Protein AF-A0A1X7JTN2-F1 (afdb_monomer)

Nearest PDB structures (foldseek):
  5v93-assembly1_q  TM=4.050E-01  e=1.604E+00  Mycobacterium tuberculosis
  3ub1-assembly1_A  TM=2.252E-01  e=1.135E+00  Clostridium perfringens

Sequence (181 aa):
MSNDEIFVFSEEVSVSCSECGKESTMSPNFAEVAGDLRLNFVKVCSTIPSDDTCPHCGNEMEVDVTYWRREFYCKNKDGKEVCRYFILWLDDNSAGCSVEGLESVYECYALDHSEDLTLDSSSAQELIDLLYKKTRDESLLPIEESLKNGSDVESLIPELKRIIDSHDDVLKDAYLAHFPD

Radius of gyration: 18.05 Å; Cα contacts (8 Å, |Δi|>4): 266; chains: 1; bounding box: 45×32×48 Å

Mean predicted aligned error: 8.63 Å

pLDDT: mean 77.64, std 17.39, range [27.66, 96.31]

Structure (mmCIF, N/CA/C/O backbone):
data_AF-A0A1X7JTN2-F1
#
_entry.id   AF-A0A1X7JTN2-F1
#
loop_
_atom_site.group_PDB
_atom_site.id
_atom_site.type_symbol
_atom_site.label_atom_id
_atom_site.label_alt_id
_atom_site.label_comp_id
_atom_site.label_asym_id
_atom_site.label_entity_id
_atom_site.label_seq_id
_atom_site.pdbx_PDB_ins_code
_atom_site.Cartn_x
_atom_site.Cartn_y
_atom_site.Cartn_z
_atom_site.occupancy
_atom_site.B_iso_or_equiv
_atom_site.auth_seq_id
_atom_site.auth_comp_id
_atom_site.auth_asym_id
_atom_site.auth_atom_id
_atom_site.pdbx_PDB_model_num
ATOM 1 N N . MET A 1 1 ? -21.271 -12.960 -28.075 1.00 29.83 1 MET A N 1
ATOM 2 C CA . MET A 1 1 ? -20.066 -13.287 -27.295 1.00 29.83 1 MET A CA 1
ATOM 3 C C . MET A 1 1 ? -19.372 -11.962 -27.077 1.00 29.83 1 MET A C 1
ATOM 5 O O . MET A 1 1 ? -18.718 -11.487 -27.992 1.00 29.83 1 MET A O 1
ATOM 9 N N . SER A 1 2 ? -19.707 -11.276 -25.983 1.00 30.28 2 SER A N 1
ATOM 10 C CA . SER A 1 2 ? -18.991 -10.068 -25.579 1.00 30.28 2 SER A CA 1
ATOM 11 C C . SER A 1 2 ? -17.592 -10.504 -25.175 1.00 30.28 2 SER A C 1
ATOM 13 O O . SER A 1 2 ? -17.456 -11.476 -24.436 1.00 30.28 2 SER A O 1
ATOM 15 N N . ASN A 1 3 ? -16.578 -9.849 -25.730 1.00 27.66 3 ASN A N 1
ATOM 16 C CA . ASN A 1 3 ? -15.225 -9.960 -25.220 1.00 27.66 3 ASN A CA 1
ATOM 17 C C . ASN A 1 3 ? -15.269 -9.471 -23.772 1.00 27.66 3 ASN A C 1
ATOM 19 O O . ASN A 1 3 ? -15.452 -8.279 -23.535 1.00 27.66 3 ASN A O 1
ATOM 23 N N . ASP A 1 4 ? -15.177 -10.402 -22.828 1.00 31.25 4 ASP A N 1
ATOM 24 C CA . ASP A 1 4 ? -14.810 -10.096 -21.454 1.00 31.25 4 ASP A CA 1
ATOM 25 C C . ASP A 1 4 ? -13.343 -9.648 -21.527 1.00 31.25 4 ASP A C 1
ATOM 27 O O . ASP A 1 4 ? -12.427 -10.465 -21.434 1.00 31.25 4 ASP A O 1
ATOM 31 N N . GLU A 1 5 ? -13.119 -8.366 -21.830 1.00 29.70 5 GLU A N 1
ATOM 32 C CA . GLU A 1 5 ? -11.809 -7.729 -21.701 1.00 29.70 5 GLU A CA 1
ATOM 33 C C . GLU A 1 5 ? -11.477 -7.685 -20.212 1.00 29.70 5 GLU A C 1
ATOM 35 O O . GLU A 1 5 ? -11.782 -6.751 -19.478 1.00 29.70 5 GLU A O 1
ATOM 40 N N . ILE A 1 6 ? -10.915 -8.796 -19.756 1.00 34.72 6 ILE A N 1
ATOM 41 C CA . ILE A 1 6 ? -10.196 -8.904 -18.503 1.00 34.72 6 ILE A CA 1
ATOM 42 C C . ILE A 1 6 ? -8.899 -8.138 -18.743 1.00 34.72 6 ILE A C 1
ATOM 44 O O . ILE A 1 6 ? -8.061 -8.578 -19.534 1.00 34.72 6 ILE A O 1
ATOM 48 N N . PHE A 1 7 ? -8.758 -6.975 -18.112 1.00 33.62 7 PHE A N 1
ATOM 49 C CA . PHE A 1 7 ? -7.506 -6.230 -18.117 1.00 33.62 7 PHE A CA 1
ATOM 50 C C . PHE A 1 7 ? -6.468 -7.051 -17.348 1.00 33.62 7 PHE A C 1
ATOM 52 O O . PHE A 1 7 ? -6.419 -7.053 -16.121 1.00 33.62 7 PHE A O 1
ATOM 59 N N . VAL A 1 8 ? -5.678 -7.825 -18.088 1.00 33.94 8 VAL A N 1
ATOM 60 C CA . VAL A 1 8 ? -4.438 -8.412 -17.587 1.00 33.94 8 VAL A CA 1
ATOM 61 C C . VAL A 1 8 ? -3.438 -7.267 -17.503 1.00 33.94 8 VAL A C 1
ATOM 63 O O . VAL A 1 8 ? -3.265 -6.549 -18.485 1.00 33.94 8 VAL A O 1
ATOM 66 N N . PHE A 1 9 ? -2.830 -7.085 -16.331 1.00 46.34 9 PHE A N 1
ATOM 67 C CA . PHE A 1 9 ? -1.797 -6.089 -16.049 1.00 46.34 9 PHE A CA 1
ATOM 68 C C . PHE A 1 9 ? -0.712 -6.066 -17.140 1.00 46.34 9 PHE A C 1
ATOM 70 O O . PHE A 1 9 ? 0.254 -6.822 -17.105 1.00 46.34 9 PHE A O 1
ATOM 77 N N . SER A 1 10 ? -0.855 -5.159 -18.096 1.00 46.09 10 SER A N 1
ATOM 78 C CA . SER A 1 10 ? 0.272 -4.447 -18.677 1.00 46.09 10 SER A CA 1
ATOM 79 C C . SER A 1 10 ? 0.022 -2.990 -18.333 1.00 46.09 10 SER A C 1
ATOM 81 O O . SER A 1 10 ? -0.579 -2.257 -19.120 1.00 46.09 10 SER A O 1
ATOM 83 N N . GLU A 1 11 ? 0.359 -2.588 -17.107 1.00 58.19 11 GLU A N 1
ATOM 84 C CA . GLU A 1 11 ? 0.398 -1.163 -16.795 1.00 58.19 11 GLU A CA 1
ATOM 85 C C . GLU A 1 11 ? 1.519 -0.581 -17.648 1.00 58.19 11 GLU A C 1
ATOM 87 O O . GLU A 1 11 ? 2.703 -0.711 -17.359 1.00 58.19 11 GLU A O 1
ATOM 92 N N . GLU A 1 12 ? 1.126 -0.052 -18.796 1.00 63.41 12 GLU A N 1
ATOM 93 C CA . GLU A 1 12 ? 1.970 0.750 -19.647 1.00 63.41 12 GLU A CA 1
ATOM 94 C C . GLU A 1 12 ? 2.333 2.012 -18.856 1.00 63.41 12 GLU A C 1
ATOM 96 O O . GLU A 1 12 ? 1.529 2.929 -18.697 1.00 63.41 12 GLU A O 1
ATOM 101 N N . VAL A 1 13 ? 3.540 2.035 -18.295 1.00 67.12 13 VAL A N 1
ATOM 102 C CA . VAL A 1 13 ? 4.041 3.159 -17.510 1.00 67.12 13 VAL A CA 1
ATOM 103 C C . VAL A 1 13 ? 4.673 4.165 -18.461 1.00 67.12 13 VAL A C 1
ATOM 105 O O . VAL A 1 13 ? 5.583 3.832 -19.223 1.00 67.12 13 VAL A O 1
ATOM 108 N N . SER A 1 14 ? 4.207 5.412 -18.411 1.00 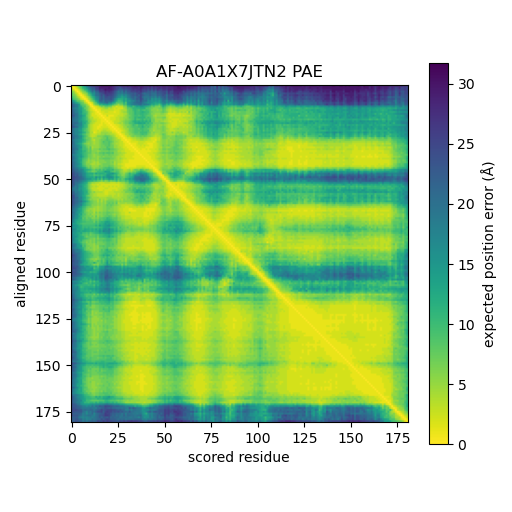69.06 14 SER A N 1
ATOM 109 C CA . SER A 1 14 ? 4.865 6.534 -19.086 1.00 69.06 14 SER A CA 1
ATOM 110 C C . SER A 1 14 ? 6.114 6.941 -18.312 1.00 69.06 14 SER A C 1
ATOM 112 O O . SER A 1 14 ? 6.038 7.320 -17.143 1.00 69.06 14 SER A O 1
ATOM 114 N N . VAL A 1 15 ? 7.267 6.869 -18.970 1.00 72.06 15 VAL A N 1
ATOM 115 C CA . VAL A 1 15 ? 8.581 7.077 -18.359 1.00 72.06 15 VAL A CA 1
ATOM 116 C C . VAL A 1 15 ? 9.367 8.080 -19.185 1.00 72.06 15 VAL A C 1
ATOM 118 O O . VAL A 1 15 ? 9.488 7.941 -20.402 1.00 72.06 15 VAL A O 1
ATOM 121 N N . SER A 1 16 ? 9.969 9.061 -18.521 1.00 76.06 16 SER A N 1
ATOM 122 C CA . SER A 1 16 ? 10.910 9.989 -19.149 1.00 76.06 16 SER A CA 1
ATOM 123 C C . SER A 1 16 ? 12.329 9.436 -19.080 1.00 76.06 16 SER A C 1
ATOM 125 O O . SER A 1 16 ? 12.857 9.195 -17.998 1.00 76.06 16 SER A O 1
ATOM 127 N N . CYS A 1 17 ? 12.980 9.271 -20.232 1.00 78.06 17 CYS A N 1
ATOM 128 C CA . CYS A 1 17 ? 14.381 8.865 -20.289 1.00 78.06 17 CYS A CA 1
ATOM 129 C C . CYS A 1 17 ? 15.278 9.956 -19.684 1.00 78.06 17 CYS A C 1
ATOM 131 O O . CYS A 1 17 ? 15.305 11.081 -20.185 1.00 78.06 17 CYS A O 1
ATOM 133 N N . SER A 1 18 ? 16.054 9.616 -18.653 1.00 79.44 18 SER A N 1
ATOM 134 C CA . SER A 1 18 ? 16.990 10.532 -17.980 1.00 79.44 18 SER A CA 1
ATOM 135 C C . SER A 1 18 ? 18.062 11.099 -18.918 1.00 79.44 18 SER A C 1
ATOM 137 O O . SER A 1 18 ? 18.491 12.238 -18.753 1.00 79.44 18 SER A O 1
ATOM 139 N N . GLU A 1 19 ? 18.459 10.327 -19.931 1.00 83.75 19 GLU A N 1
ATOM 140 C CA . GLU A 1 19 ? 19.546 10.681 -20.846 1.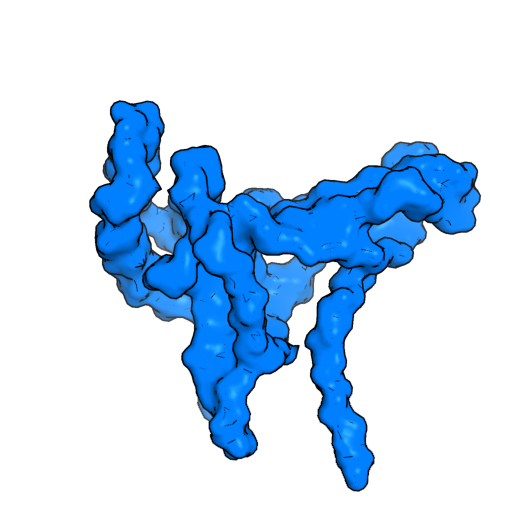00 83.75 19 GLU A CA 1
ATOM 141 C C . GLU A 1 19 ? 19.098 11.600 -21.990 1.00 83.75 19 GLU A C 1
ATOM 143 O O . GLU A 1 19 ? 19.785 12.561 -22.333 1.00 83.75 19 GLU A O 1
ATOM 148 N N . CYS A 1 20 ? 17.949 11.315 -22.616 1.00 85.88 20 CYS A N 1
ATOM 149 C CA . CYS A 1 20 ? 17.474 12.087 -23.772 1.00 85.88 20 CYS A CA 1
ATOM 150 C C . CYS A 1 20 ? 16.260 12.980 -23.486 1.00 85.88 20 CYS A C 1
ATOM 152 O O . CYS A 1 20 ? 15.851 13.743 -24.364 1.00 85.88 20 CYS A O 1
ATOM 154 N N . GLY A 1 21 ? 15.682 12.887 -22.286 1.00 81.19 21 GLY A N 1
ATOM 155 C CA . GLY A 1 21 ? 14.529 13.669 -21.836 1.00 81.19 21 GLY A CA 1
ATOM 156 C C . GLY A 1 21 ? 13.214 13.351 -22.549 1.00 81.19 21 GLY A C 1
ATOM 157 O O . GLY A 1 21 ? 12.230 14.051 -22.330 1.00 81.19 21 GLY A O 1
ATOM 158 N N . LYS A 1 22 ? 13.186 12.348 -23.434 1.00 83.12 22 LYS A N 1
ATOM 159 C CA . LYS A 1 22 ? 11.975 11.946 -24.157 1.00 83.12 22 LYS A CA 1
ATOM 160 C C . LYS A 1 22 ? 11.184 10.923 -23.360 1.00 83.12 22 LYS A C 1
ATOM 162 O O . LYS A 1 22 ? 11.766 10.040 -22.733 1.00 83.12 22 LYS A O 1
ATOM 167 N N . GLU A 1 23 ? 9.870 11.042 -23.449 1.00 79.94 23 GLU A N 1
ATOM 168 C CA . GLU A 1 23 ? 8.921 10.108 -22.857 1.00 79.94 23 GLU A CA 1
ATOM 169 C C . GLU A 1 23 ? 8.740 8.873 -23.741 1.00 79.94 23 GLU A C 1
ATOM 171 O O . GLU A 1 23 ? 8.697 8.967 -24.970 1.00 79.94 23 GLU A O 1
ATOM 176 N N . SER A 1 24 ? 8.625 7.718 -23.101 1.00 76.69 24 SER A N 1
ATOM 177 C CA . SER A 1 24 ? 8.292 6.442 -23.722 1.00 76.69 24 SER A CA 1
ATOM 178 C C . SER A 1 24 ? 7.419 5.621 -22.786 1.00 76.69 24 SER A C 1
ATOM 180 O O . SER A 1 24 ? 7.547 5.714 -21.568 1.00 76.69 24 SER A O 1
ATOM 182 N N . THR A 1 25 ? 6.564 4.793 -23.366 1.00 75.44 25 THR A N 1
ATOM 183 C CA . THR A 1 25 ? 5.717 3.864 -22.623 1.00 75.44 25 THR A CA 1
ATOM 184 C C . THR A 1 25 ? 6.423 2.521 -22.479 1.00 75.44 25 THR A C 1
ATOM 186 O O . THR A 1 25 ? 6.978 2.016 -23.456 1.00 75.44 25 THR A O 1
ATOM 189 N N . MET A 1 26 ? 6.427 1.961 -21.270 1.00 73.38 26 MET A N 1
ATOM 190 C CA . MET A 1 26 ? 7.112 0.709 -20.939 1.00 73.38 26 MET A CA 1
ATOM 191 C C . MET A 1 26 ? 6.176 -0.248 -20.202 1.00 73.38 26 MET A C 1
ATOM 193 O O . MET A 1 26 ? 5.255 0.194 -19.524 1.00 73.38 26 MET A O 1
ATOM 197 N N . SER A 1 27 ? 6.408 -1.555 -20.330 1.00 71.25 27 SER A N 1
ATOM 198 C CA . SER A 1 27 ? 5.594 -2.596 -19.685 1.00 71.25 27 SER A CA 1
ATOM 199 C C . SER A 1 27 ? 6.434 -3.350 -18.652 1.00 71.25 27 SER A C 1
ATOM 201 O O . SER A 1 27 ? 7.002 -4.393 -18.979 1.00 71.25 27 SER A O 1
ATOM 203 N N . PRO A 1 28 ? 6.581 -2.819 -17.427 1.00 71.44 28 PRO A N 1
ATOM 204 C CA . PRO A 1 28 ? 7.406 -3.457 -16.417 1.00 71.44 28 PRO A CA 1
ATOM 205 C C . PRO A 1 28 ? 6.737 -4.706 -15.828 1.00 71.44 28 PRO A C 1
ATOM 207 O O . PRO A 1 28 ? 5.523 -4.900 -15.916 1.00 71.44 28 PRO A O 1
ATOM 210 N N . ASN A 1 29 ? 7.550 -5.549 -15.189 1.00 74.31 29 ASN A N 1
ATOM 211 C CA . ASN A 1 29 ? 7.047 -6.673 -14.407 1.00 74.31 29 ASN A CA 1
ATOM 212 C C . ASN A 1 29 ? 6.761 -6.211 -12.983 1.00 74.31 29 ASN A C 1
ATOM 214 O O . ASN A 1 29 ? 7.638 -5.635 -12.343 1.00 74.31 29 ASN A O 1
ATOM 218 N N . PHE A 1 30 ? 5.577 -6.533 -12.471 1.00 77.94 30 PHE A N 1
ATOM 219 C CA . PHE A 1 30 ? 5.163 -6.212 -11.107 1.00 77.94 30 PHE A CA 1
ATOM 220 C C . PHE A 1 30 ? 5.234 -7.450 -10.214 1.00 77.94 30 PHE A C 1
ATOM 222 O O . PHE A 1 30 ? 4.809 -8.537 -10.608 1.00 77.94 30 PHE A O 1
ATOM 229 N N . ALA A 1 31 ? 5.752 -7.273 -9.002 1.00 82.25 31 ALA A N 1
ATOM 230 C CA . ALA A 1 31 ? 5.845 -8.305 -7.984 1.00 82.25 31 ALA A CA 1
ATOM 231 C C . ALA A 1 31 ? 5.368 -7.773 -6.629 1.00 82.25 31 ALA A C 1
ATOM 233 O O . ALA A 1 31 ? 5.629 -6.630 -6.251 1.00 82.25 31 ALA A O 1
ATOM 234 N N . GLU A 1 32 ? 4.684 -8.632 -5.881 1.00 88.38 32 GLU A N 1
ATOM 235 C CA . GLU A 1 32 ? 4.336 -8.378 -4.487 1.00 88.38 32 GLU A CA 1
ATOM 236 C C . GLU A 1 32 ? 5.578 -8.615 -3.629 1.00 88.38 32 GLU A C 1
ATOM 238 O O . GLU A 1 32 ? 6.197 -9.677 -3.705 1.00 88.38 32 GLU A O 1
ATOM 243 N N . VAL A 1 33 ? 5.969 -7.612 -2.846 1.00 90.62 33 VAL A N 1
ATOM 244 C CA . VAL A 1 33 ? 7.238 -7.634 -2.097 1.00 90.62 33 VAL A CA 1
ATOM 245 C C . VAL A 1 33 ? 7.049 -7.589 -0.586 1.00 90.62 33 VAL A C 1
ATOM 247 O O . VAL A 1 33 ? 7.932 -8.020 0.148 1.00 90.62 33 VAL A O 1
ATOM 250 N N . ALA A 1 34 ? 5.907 -7.089 -0.119 1.00 93.94 34 ALA A N 1
ATOM 251 C CA . ALA A 1 34 ? 5.515 -7.099 1.285 1.00 93.94 34 ALA A CA 1
ATOM 252 C C . ALA A 1 34 ? 3.998 -6.940 1.392 1.00 93.94 34 ALA A C 1
ATOM 254 O O . ALA A 1 34 ? 3.358 -6.455 0.463 1.00 93.94 34 ALA A O 1
ATOM 255 N N . GLY A 1 35 ? 3.397 -7.307 2.516 1.00 94.06 35 GLY A N 1
ATOM 256 C CA . GLY A 1 35 ? 1.965 -7.097 2.714 1.00 94.06 35 GLY A CA 1
ATOM 257 C C . GLY A 1 35 ? 1.381 -7.938 3.830 1.00 94.06 35 GLY A C 1
ATOM 258 O O . GLY A 1 35 ? 2.033 -8.838 4.353 1.00 94.06 35 GLY A O 1
ATOM 259 N N . ASP A 1 36 ? 0.136 -7.634 4.183 1.00 94.56 36 ASP A N 1
ATOM 260 C CA . ASP A 1 36 ? -0.644 -8.448 5.104 1.00 94.56 36 ASP A CA 1
ATOM 261 C C . ASP A 1 36 ? -2.124 -8.452 4.716 1.00 94.56 36 ASP A C 1
ATOM 263 O O . ASP A 1 36 ? -2.808 -7.421 4.728 1.00 94.56 36 ASP A O 1
ATOM 267 N N . LEU A 1 37 ? -2.643 -9.640 4.412 1.00 91.12 37 LEU A N 1
ATOM 268 C CA . LEU A 1 37 ? -4.022 -9.808 3.959 1.00 91.12 37 LEU A CA 1
ATOM 269 C C . LEU A 1 37 ? -5.052 -9.526 5.062 1.00 91.12 37 LEU A C 1
ATOM 271 O O . LEU A 1 37 ? -6.197 -9.214 4.757 1.00 91.12 37 LEU A O 1
ATOM 275 N N . ARG A 1 38 ? -4.681 -9.548 6.350 1.00 93.19 38 ARG A N 1
ATOM 276 C CA . ARG A 1 38 ? -5.586 -9.131 7.443 1.00 93.19 38 ARG A CA 1
ATOM 277 C C . ARG A 1 38 ? -5.839 -7.622 7.412 1.00 93.19 38 ARG A C 1
ATOM 279 O O . ARG A 1 38 ? -6.887 -7.163 7.882 1.00 93.19 38 ARG A O 1
ATOM 286 N N . LEU A 1 39 ? -4.885 -6.863 6.872 1.00 94.06 39 LEU A N 1
ATOM 287 C CA . LEU A 1 39 ? -4.970 -5.417 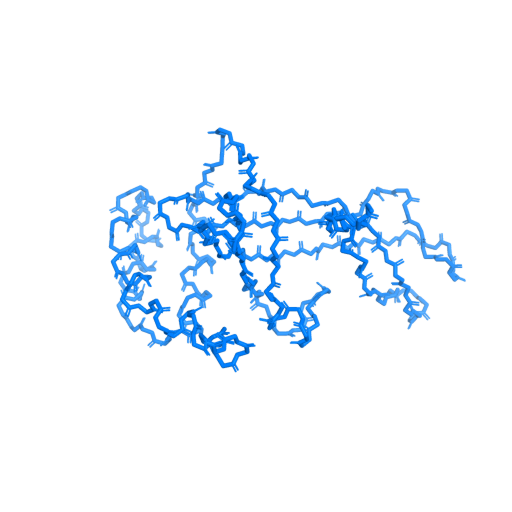6.665 1.00 94.06 39 LEU A CA 1
ATOM 288 C C . LEU A 1 39 ? -5.529 -5.059 5.277 1.00 94.06 39 LEU A C 1
ATOM 290 O O . LEU A 1 39 ? -5.916 -3.911 5.062 1.00 94.06 39 LEU A O 1
ATOM 294 N N . ASN A 1 40 ? -5.606 -6.036 4.365 1.00 91.38 40 ASN A N 1
ATOM 295 C CA . ASN A 1 40 ? -5.899 -5.864 2.940 1.00 91.38 40 ASN A CA 1
ATOM 296 C C . ASN A 1 40 ? -4.925 -4.907 2.238 1.00 91.38 40 ASN A C 1
ATOM 298 O O . ASN A 1 40 ? -5.343 -4.109 1.400 1.00 91.38 40 ASN A O 1
ATOM 302 N N . PHE A 1 41 ? -3.646 -4.952 2.608 1.00 92.75 41 PHE A N 1
ATOM 303 C CA . PHE A 1 41 ? -2.611 -4.110 2.017 1.00 92.75 41 PHE A CA 1
ATOM 304 C C . PHE A 1 41 ? -1.464 -4.953 1.476 1.00 92.75 41 PHE A C 1
ATOM 306 O O . PHE A 1 41 ? -0.915 -5.792 2.191 1.00 92.75 41 PHE A O 1
ATOM 313 N N . VAL A 1 42 ? -1.077 -4.675 0.233 1.00 92.69 42 VAL A N 1
ATOM 314 C CA . VAL A 1 42 ? 0.026 -5.342 -0.460 1.00 92.69 42 VAL A CA 1
ATOM 315 C C . VAL A 1 42 ? 0.927 -4.289 -1.090 1.00 92.69 42 VAL A C 1
ATOM 317 O O . VAL A 1 42 ? 0.470 -3.449 -1.859 1.00 92.69 42 VAL A O 1
ATOM 320 N N . LYS A 1 43 ? 2.215 -4.322 -0.769 1.00 92.56 43 LYS A N 1
ATOM 321 C CA . LYS A 1 43 ? 3.247 -3.534 -1.431 1.00 92.56 43 LYS A CA 1
ATOM 322 C C . LYS A 1 43 ? 3.638 -4.217 -2.731 1.00 92.56 43 LYS A C 1
ATOM 324 O O . LYS A 1 43 ? 4.076 -5.369 -2.737 1.00 92.56 43 LYS A O 1
ATOM 329 N N . VAL A 1 44 ? 3.513 -3.474 -3.817 1.00 87.19 44 VAL A N 1
ATOM 330 C CA . VAL A 1 44 ? 3.906 -3.894 -5.153 1.00 87.19 44 VAL A CA 1
ATOM 331 C C . VAL A 1 44 ? 5.125 -3.080 -5.564 1.00 87.19 44 VAL A C 1
ATOM 333 O O . VAL A 1 44 ? 5.158 -1.860 -5.399 1.00 87.19 44 VAL A O 1
ATOM 336 N N . CYS A 1 45 ? 6.130 -3.772 -6.087 1.00 83.25 45 CYS A N 1
ATOM 337 C CA . CYS A 1 45 ? 7.292 -3.172 -6.721 1.00 83.25 45 CYS A CA 1
ATOM 338 C C . CYS A 1 45 ? 7.367 -3.678 -8.160 1.00 83.25 45 CYS A C 1
ATOM 340 O O . CYS A 1 45 ? 7.080 -4.845 -8.436 1.00 83.25 45 CYS A O 1
ATOM 342 N N . SER A 1 46 ? 7.745 -2.803 -9.080 1.00 76.62 46 SER A N 1
ATOM 343 C CA . SER A 1 46 ? 8.000 -3.154 -10.465 1.00 76.62 46 SER A CA 1
ATOM 344 C C . SER A 1 46 ? 9.428 -2.810 -10.834 1.00 76.62 46 SER A C 1
ATOM 346 O O . SER A 1 46 ? 9.896 -1.716 -10.527 1.00 76.62 46 SER A O 1
ATOM 348 N N . THR A 1 47 ? 10.057 -3.717 -11.576 1.00 66.38 47 THR A N 1
ATOM 349 C CA . THR A 1 47 ? 11.320 -3.458 -12.266 1.00 66.38 47 THR A CA 1
ATOM 350 C C . THR A 1 47 ? 11.149 -3.753 -13.751 1.00 66.38 47 THR A C 1
ATOM 352 O O . THR A 1 47 ? 10.430 -4.677 -14.151 1.00 66.38 47 THR A O 1
ATOM 355 N N . ILE A 1 48 ? 11.804 -2.955 -14.588 1.00 65.44 48 ILE A N 1
ATOM 356 C CA . ILE A 1 48 ? 11.937 -3.265 -16.010 1.00 65.44 48 ILE A CA 1
ATOM 357 C C . ILE A 1 48 ? 13.020 -4.343 -16.175 1.00 65.44 48 ILE A C 1
ATOM 359 O O . ILE A 1 48 ? 14.042 -4.283 -15.485 1.00 65.44 48 ILE A O 1
ATOM 363 N N . PRO A 1 49 ? 12.830 -5.342 -17.057 1.00 61.00 49 PRO A N 1
ATOM 364 C CA . PRO A 1 49 ? 13.899 -6.271 -17.414 1.00 61.00 49 PRO A CA 1
ATOM 365 C C . PRO A 1 49 ? 15.157 -5.509 -17.849 1.00 61.00 49 PRO A C 1
ATOM 367 O O . PRO A 1 49 ? 15.057 -4.555 -18.610 1.00 61.00 49 PRO A O 1
ATOM 370 N N . SER A 1 50 ? 16.345 -5.961 -17.445 1.00 55.75 50 SER A N 1
ATOM 371 C CA . SER A 1 50 ? 17.641 -5.308 -17.732 1.00 55.75 50 SER A CA 1
ATOM 372 C C . SER A 1 50 ? 17.921 -4.973 -19.206 1.00 55.75 50 SER A C 1
ATOM 374 O O . SER A 1 50 ? 18.865 -4.246 -19.496 1.00 55.75 50 SER A O 1
ATOM 376 N N . ASP A 1 51 ? 17.136 -5.525 -20.129 1.00 59.44 51 ASP A N 1
ATOM 377 C CA . ASP A 1 51 ? 17.374 -5.491 -21.568 1.00 59.44 51 ASP A CA 1
ATOM 378 C C . ASP A 1 51 ? 16.510 -4.443 -22.299 1.00 59.44 51 ASP A C 1
ATOM 380 O O . ASP A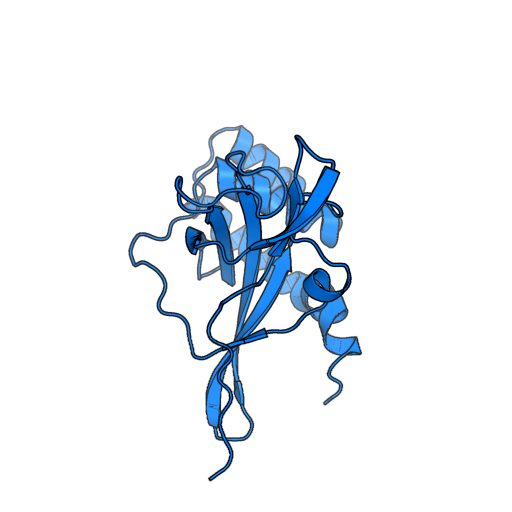 1 51 ? 16.707 -4.213 -23.497 1.00 59.44 51 ASP A O 1
ATOM 384 N N . ASP A 1 52 ? 15.563 -3.797 -21.613 1.00 69.62 52 ASP A N 1
ATOM 385 C CA . ASP A 1 52 ? 14.751 -2.739 -22.215 1.00 69.62 52 ASP A CA 1
ATOM 386 C C . ASP A 1 52 ? 15.534 -1.418 -22.263 1.00 69.62 52 ASP A C 1
ATOM 388 O O . ASP A 1 52 ? 16.081 -0.910 -21.282 1.00 69.62 52 ASP A O 1
ATOM 392 N N . THR A 1 53 ? 15.591 -0.842 -23.463 1.00 80.38 53 THR A N 1
ATOM 393 C CA . THR A 1 53 ? 16.321 0.397 -23.750 1.00 80.38 53 THR A CA 1
ATOM 394 C C . THR A 1 53 ? 15.369 1.478 -24.237 1.00 80.38 53 THR A C 1
ATOM 396 O O . THR A 1 53 ? 14.313 1.207 -24.811 1.00 80.38 53 THR A O 1
ATOM 399 N N . CYS A 1 54 ? 15.755 2.739 -24.047 1.00 82.75 54 CYS A N 1
ATOM 400 C CA . CYS A 1 54 ? 15.016 3.874 -24.570 1.00 82.75 54 CYS A CA 1
ATOM 401 C C . CYS A 1 54 ? 14.849 3.744 -26.094 1.00 82.75 54 CYS A C 1
ATOM 403 O O . CYS A 1 54 ? 15.857 3.767 -26.810 1.00 82.75 54 CYS A O 1
ATOM 405 N N . PRO A 1 55 ? 13.618 3.749 -26.642 1.00 83.19 55 PRO A N 1
ATOM 406 C CA . PRO A 1 55 ? 13.403 3.621 -28.086 1.00 83.19 55 PRO A CA 1
ATOM 407 C C . PRO A 1 55 ? 13.953 4.815 -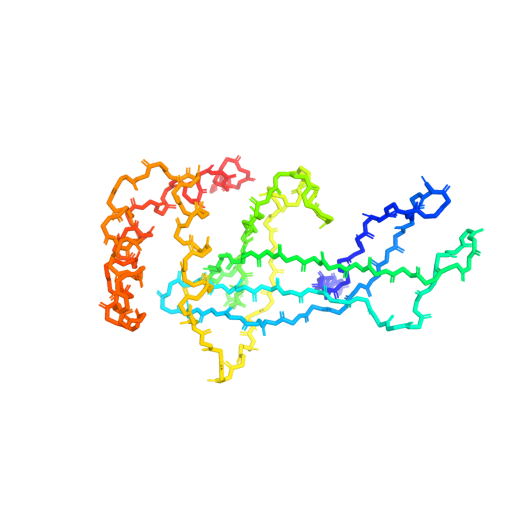28.885 1.00 83.19 55 PRO A C 1
ATOM 409 O O . PRO A 1 55 ? 14.029 4.769 -30.113 1.00 83.19 55 PRO A O 1
ATOM 412 N N . HIS A 1 56 ? 14.331 5.907 -28.211 1.00 85.56 56 HIS A N 1
ATOM 413 C CA . HIS A 1 56 ? 14.834 7.120 -28.846 1.00 85.56 56 HIS A CA 1
ATOM 414 C C . HIS A 1 56 ? 16.357 7.251 -28.874 1.00 85.56 56 HIS A C 1
ATOM 416 O O . HIS A 1 56 ? 16.874 7.834 -29.829 1.00 85.56 56 HIS A O 1
ATOM 422 N N . CYS A 1 57 ? 17.066 6.783 -27.844 1.00 87.88 57 CYS A N 1
ATOM 423 C CA . CYS A 1 57 ? 18.527 6.901 -27.760 1.00 87.88 57 CYS A CA 1
ATOM 424 C C . CYS A 1 57 ? 19.256 5.569 -27.555 1.00 87.88 57 CYS A C 1
ATOM 426 O O . CYS A 1 57 ? 20.478 5.552 -27.661 1.00 87.88 57 CYS A O 1
ATOM 428 N N . GLY A 1 58 ? 18.537 4.468 -27.311 1.00 85.12 58 GLY A N 1
ATOM 429 C CA . GLY A 1 58 ? 19.109 3.134 -27.118 1.00 85.12 58 GLY A CA 1
ATOM 430 C C . GLY A 1 58 ? 19.847 2.940 -25.791 1.00 85.12 58 GLY A C 1
ATOM 431 O O . GLY A 1 58 ? 20.498 1.915 -25.623 1.00 85.12 58 GLY A O 1
ATOM 432 N N . ASN A 1 59 ? 19.769 3.901 -24.866 1.00 84.69 59 ASN A N 1
ATOM 433 C CA . ASN A 1 59 ? 20.341 3.762 -23.527 1.00 84.69 59 ASN A CA 1
ATOM 434 C C . ASN A 1 59 ? 19.451 2.874 -22.654 1.00 84.69 59 ASN A C 1
ATOM 436 O O . ASN A 1 59 ? 18.229 2.913 -22.795 1.00 84.69 59 ASN A O 1
ATOM 440 N N . GLU A 1 60 ? 20.062 2.121 -21.743 1.00 78.12 60 GLU A N 1
ATOM 441 C CA . GLU A 1 60 ? 19.351 1.355 -20.715 1.00 78.12 60 GLU A CA 1
ATOM 442 C C . GLU A 1 60 ? 18.447 2.281 -19.893 1.00 78.12 60 GLU A C 1
ATOM 444 O O . GLU A 1 60 ? 18.804 3.427 -19.597 1.00 78.12 60 GLU A O 1
ATOM 449 N N . MET A 1 61 ? 17.250 1.794 -19.573 1.00 72.94 61 MET A N 1
ATOM 450 C CA . MET A 1 61 ? 16.300 2.503 -18.727 1.00 72.94 61 MET A CA 1
ATOM 451 C C . MET A 1 61 ? 15.961 1.635 -17.527 1.00 72.94 61 MET A C 1
ATOM 453 O O . MET A 1 61 ? 15.583 0.478 -17.667 1.00 72.94 61 MET A O 1
ATOM 457 N N . GLU A 1 62 ? 16.075 2.222 -16.344 1.00 71.50 62 GLU A N 1
ATOM 458 C CA . GLU A 1 62 ? 15.612 1.623 -15.102 1.00 71.50 62 GLU A CA 1
ATOM 459 C C . GLU A 1 62 ? 14.323 2.324 -14.687 1.00 71.50 62 GLU A C 1
ATOM 461 O O . GLU A 1 62 ? 14.239 3.556 -14.693 1.00 71.50 62 GLU A O 1
ATOM 466 N N . VAL A 1 63 ? 13.310 1.533 -14.346 1.00 71.19 63 VAL A N 1
ATOM 467 C CA . VAL A 1 63 ? 12.078 2.037 -13.749 1.00 71.19 63 VAL A CA 1
ATOM 468 C C . VAL A 1 63 ? 11.800 1.200 -12.525 1.00 71.19 63 VAL A C 1
ATOM 470 O O . VAL A 1 63 ? 11.502 0.012 -12.630 1.00 71.19 63 VAL A O 1
ATOM 473 N N . ASP A 1 64 ? 11.913 1.862 -11.385 1.00 71.56 64 ASP A N 1
ATOM 474 C CA . ASP A 1 64 ? 11.476 1.366 -10.094 1.00 71.56 64 ASP A CA 1
ATOM 475 C C . ASP A 1 64 ? 10.148 2.053 -9.768 1.00 71.56 64 ASP A C 1
ATOM 477 O O . ASP A 1 64 ? 10.089 3.256 -9.492 1.00 71.56 64 ASP A O 1
ATOM 481 N N . VAL A 1 65 ? 9.065 1.290 -9.891 1.00 75.94 65 VAL A N 1
ATOM 482 C CA . VAL A 1 65 ? 7.722 1.724 -9.503 1.00 75.94 65 VAL A CA 1
ATOM 483 C C . VAL A 1 65 ? 7.381 1.007 -8.211 1.00 75.94 65 VAL A C 1
ATOM 485 O O . VAL A 1 65 ? 7.313 -0.218 -8.196 1.00 75.94 65 VAL A O 1
ATOM 488 N N . THR A 1 66 ? 7.123 1.753 -7.139 1.00 84.12 66 THR A N 1
ATOM 489 C CA . THR A 1 66 ? 6.761 1.175 -5.841 1.00 84.12 66 THR A CA 1
ATOM 490 C C . THR A 1 66 ? 5.511 1.846 -5.286 1.00 84.12 66 THR A C 1
ATOM 492 O O . THR A 1 66 ? 5.445 3.073 -5.185 1.00 84.12 66 THR A O 1
ATOM 495 N N . TYR A 1 67 ? 4.522 1.036 -4.905 1.00 85.44 67 TYR A N 1
ATOM 496 C CA . TYR A 1 67 ? 3.274 1.510 -4.317 1.00 85.44 67 TYR A CA 1
ATOM 497 C C . TYR A 1 67 ? 2.606 0.474 -3.411 1.00 85.44 67 TYR A C 1
ATOM 499 O O . TYR A 1 67 ? 2.896 -0.720 -3.464 1.00 85.44 67 TYR A O 1
ATOM 507 N N . TRP A 1 68 ? 1.660 0.936 -2.594 1.00 90.06 68 TRP A N 1
ATOM 508 C CA . TRP A 1 68 ? 0.795 0.078 -1.788 1.00 90.06 68 TRP A CA 1
ATOM 509 C C . TRP A 1 68 ? -0.582 -0.048 -2.410 1.00 90.06 68 TRP A C 1
ATOM 511 O O . TRP A 1 68 ? -1.242 0.945 -2.690 1.00 90.06 68 TRP A O 1
ATOM 521 N N . ARG A 1 69 ? -1.049 -1.273 -2.581 1.00 87.75 69 ARG A N 1
ATOM 522 C CA . ARG A 1 69 ? -2.391 -1.598 -3.038 1.00 87.75 69 ARG A CA 1
ATOM 523 C C . ARG A 1 69 ? -3.269 -1.928 -1.840 1.00 87.75 69 ARG A C 1
ATOM 525 O O . ARG A 1 69 ? -2.903 -2.794 -1.047 1.00 87.75 69 ARG A O 1
ATOM 532 N N . ARG A 1 70 ? -4.423 -1.265 -1.717 1.00 88.25 70 ARG A N 1
ATOM 533 C CA . ARG A 1 70 ? -5.467 -1.656 -0.760 1.00 88.25 70 ARG A CA 1
ATOM 534 C C . ARG A 1 70 ? -6.572 -2.418 -1.466 1.00 88.25 70 ARG A C 1
ATOM 536 O O . ARG A 1 70 ? -7.182 -1.871 -2.378 1.00 88.25 70 ARG A O 1
ATOM 543 N N . GLU A 1 71 ? -6.865 -3.627 -1.014 1.00 86.69 71 GLU A N 1
ATOM 544 C CA . GLU A 1 71 ? -7.752 -4.560 -1.711 1.00 86.69 71 GLU A CA 1
ATOM 545 C C . GLU A 1 71 ? -9.120 -4.741 -1.046 1.00 86.69 71 GLU A C 1
ATOM 547 O O . GLU A 1 71 ? -9.277 -4.701 0.174 1.00 86.69 71 GLU A O 1
ATOM 552 N N . PHE A 1 72 ? -10.131 -4.982 -1.875 1.00 83.19 72 PHE A N 1
ATOM 553 C CA . PHE A 1 72 ? -11.520 -5.179 -1.492 1.00 83.19 72 PHE A CA 1
ATOM 554 C C . PHE A 1 72 ? -12.117 -6.327 -2.297 1.00 83.19 72 PHE A C 1
ATOM 556 O O . PHE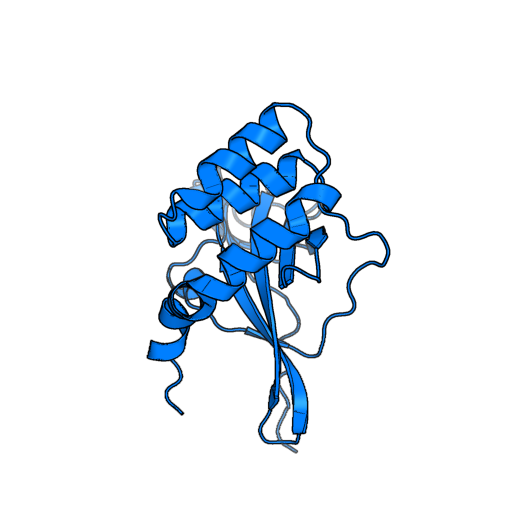 A 1 72 ? -12.406 -6.208 -3.489 1.00 83.19 72 PHE A O 1
ATOM 563 N N . TYR A 1 73 ? -12.358 -7.436 -1.612 1.00 82.25 73 TYR A N 1
ATOM 564 C CA . TYR A 1 73 ? -12.968 -8.619 -2.198 1.00 82.25 73 TYR A CA 1
ATOM 565 C C . TYR A 1 73 ? -14.491 -8.517 -2.120 1.00 82.25 73 TYR A C 1
ATOM 567 O O . TYR A 1 73 ? -15.070 -8.318 -1.049 1.00 82.25 73 TYR A O 1
ATOM 575 N N . CYS A 1 74 ? -15.158 -8.624 -3.267 1.00 80.69 74 CYS A N 1
ATOM 576 C CA . CYS A 1 74 ? -16.611 -8.533 -3.365 1.00 80.69 74 CYS A CA 1
ATOM 577 C C . CYS A 1 74 ? -17.150 -9.400 -4.507 1.00 80.69 74 CYS A C 1
ATOM 579 O O . CYS A 1 74 ? -16.395 -10.019 -5.253 1.00 80.69 74 CYS A O 1
ATOM 581 N N . LYS A 1 75 ? -18.478 -9.470 -4.640 1.00 82.19 75 LYS A N 1
ATOM 582 C CA . LYS A 1 75 ? -19.124 -10.101 -5.795 1.00 82.19 75 LYS A CA 1
ATOM 583 C C . LYS A 1 75 ? -19.618 -9.039 -6.762 1.00 82.19 75 LYS A C 1
ATOM 585 O O . LYS A 1 75 ? -20.291 -8.100 -6.345 1.00 82.19 75 LYS A O 1
ATOM 590 N N . ASN A 1 76 ? -19.334 -9.220 -8.046 1.00 78.25 76 ASN A N 1
ATOM 591 C CA . ASN A 1 76 ? -19.887 -8.368 -9.089 1.00 78.25 76 ASN A CA 1
ATOM 592 C C . ASN A 1 76 ? -21.366 -8.711 -9.376 1.00 78.25 76 ASN A C 1
ATOM 594 O O . ASN A 1 76 ? -21.942 -9.637 -8.796 1.00 78.25 76 ASN A O 1
ATOM 598 N N . LYS A 1 77 ? -21.987 -7.973 -10.305 1.00 79.00 77 LYS A N 1
ATOM 599 C CA . LYS A 1 77 ? -23.398 -8.146 -10.715 1.00 79.00 77 LYS A CA 1
ATOM 600 C C . LYS A 1 77 ? -23.754 -9.561 -11.196 1.00 79.00 77 LYS A C 1
ATOM 602 O O . LYS A 1 77 ? -24.911 -9.960 -11.105 1.00 79.00 77 LYS A O 1
ATOM 607 N N . ASP A 1 78 ? -22.768 -10.312 -11.680 1.00 81.31 78 ASP A N 1
ATOM 608 C CA . ASP A 1 78 ? -22.924 -11.679 -12.180 1.00 81.31 78 ASP A CA 1
ATOM 609 C C . ASP A 1 78 ? -22.655 -12.730 -11.085 1.00 81.31 78 ASP A C 1
ATOM 611 O O . ASP A 1 78 ? -22.652 -13.933 -11.346 1.00 81.31 78 ASP A O 1
ATOM 615 N N . GLY A 1 79 ? -22.421 -12.289 -9.844 1.00 81.44 79 GLY A N 1
ATOM 616 C CA . GLY A 1 79 ? -22.138 -13.141 -8.692 1.00 81.44 79 GLY A CA 1
ATOM 617 C C . GLY A 1 79 ? -20.713 -13.702 -8.652 1.00 81.44 79 GLY A C 1
ATOM 618 O O . GLY A 1 79 ? -20.439 -14.543 -7.791 1.00 81.44 79 GLY A O 1
ATOM 619 N N . LYS A 1 80 ? -19.821 -13.258 -9.550 1.00 81.81 80 LYS A N 1
ATOM 620 C CA . LYS A 1 80 ? -18.405 -13.655 -9.573 1.00 81.81 80 LYS A CA 1
ATOM 621 C C . LYS A 1 80 ? -17.622 -12.865 -8.534 1.00 81.81 80 LYS A C 1
ATOM 623 O O . LYS A 1 80 ? -17.856 -11.671 -8.366 1.00 81.81 80 LYS A O 1
ATOM 628 N N . GLU A 1 81 ? -16.702 -13.540 -7.858 1.00 80.50 81 GLU A N 1
ATOM 629 C CA . GLU A 1 81 ? -15.772 -12.902 -6.932 1.00 80.50 81 GLU A CA 1
ATOM 630 C C . GLU A 1 81 ? -14.740 -12.079 -7.704 1.00 80.50 81 GLU A C 1
ATOM 632 O O . GLU A 1 81 ? -14.161 -12.552 -8.685 1.00 80.50 81 GLU A O 1
ATOM 637 N N . VAL A 1 82 ? -14.567 -10.833 -7.279 1.00 80.31 82 VAL A N 1
ATOM 638 C CA . VAL A 1 82 ? -13.662 -9.855 -7.875 1.00 80.31 82 VAL A CA 1
ATOM 639 C C . VAL A 1 82 ? -12.903 -9.129 -6.771 1.00 80.31 82 VAL A C 1
ATOM 641 O O . VAL A 1 82 ? -13.450 -8.879 -5.692 1.00 80.31 82 VAL A O 1
ATOM 644 N N . CYS A 1 83 ? -11.653 -8.777 -7.055 1.00 80.50 83 CYS A N 1
ATOM 645 C CA . CYS A 1 83 ? -10.863 -7.879 -6.228 1.00 80.50 83 CYS A CA 1
ATOM 646 C C . CYS A 1 83 ? -10.916 -6.478 -6.840 1.00 80.50 83 CYS A C 1
ATOM 648 O O . CYS A 1 83 ? -10.627 -6.289 -8.026 1.00 80.50 83 CYS A O 1
ATOM 650 N N . ARG A 1 84 ? -11.316 -5.509 -6.018 1.00 79.94 84 ARG A N 1
ATOM 651 C CA . ARG A 1 84 ? -11.226 -4.081 -6.311 1.00 79.94 84 ARG A CA 1
ATOM 652 C C . ARG A 1 84 ? -10.139 -3.471 -5.467 1.00 79.94 84 ARG A C 1
ATOM 654 O O . ARG A 1 84 ? -10.038 -3.808 -4.295 1.00 79.94 84 ARG A O 1
ATOM 661 N N . TYR A 1 85 ? -9.366 -2.551 -6.014 1.00 78.31 85 TYR A N 1
ATOM 662 C CA . TYR A 1 85 ? -8.322 -1.910 -5.229 1.00 78.31 85 TYR A CA 1
ATOM 663 C C . TYR A 1 85 ? -8.062 -0.472 -5.648 1.00 78.31 85 TYR A C 1
ATOM 665 O O . TYR A 1 85 ? -8.431 -0.057 -6.746 1.00 78.31 85 TYR A O 1
ATOM 673 N N . PHE A 1 86 ? -7.393 0.258 -4.758 1.00 78.38 86 PHE A N 1
ATOM 674 C CA . PHE A 1 86 ? -6.762 1.540 -5.056 1.00 78.38 86 PHE A CA 1
ATOM 675 C C . PHE A 1 86 ? -5.291 1.516 -4.643 1.00 78.38 86 PHE A C 1
ATOM 677 O O . PHE A 1 86 ? -4.850 0.634 -3.896 1.00 78.38 86 PHE A O 1
ATOM 684 N N . ILE A 1 87 ? -4.545 2.506 -5.128 1.00 81.12 87 ILE A N 1
ATOM 685 C CA . ILE A 1 87 ? -3.104 2.616 -4.939 1.00 81.12 87 ILE A CA 1
ATOM 686 C C . ILE A 1 87 ? -2.761 3.800 -4.020 1.00 81.12 87 ILE A C 1
ATOM 688 O O . ILE A 1 87 ? -3.277 4.907 -4.165 1.00 81.12 87 ILE A O 1
ATOM 692 N N . LEU A 1 88 ? -1.854 3.572 -3.074 1.00 82.69 88 LEU A N 1
ATOM 693 C CA . LEU A 1 88 ? -1.176 4.579 -2.271 1.00 82.69 88 LEU A CA 1
ATOM 694 C C . LEU A 1 88 ? 0.277 4.693 -2.735 1.00 82.69 88 LEU A C 1
ATOM 696 O O . LEU A 1 88 ? 1.085 3.787 -2.532 1.00 82.69 88 LEU A O 1
ATOM 700 N N . TRP A 1 89 ? 0.597 5.835 -3.334 1.00 81.94 89 TRP A N 1
ATOM 701 C CA . TRP A 1 89 ? 1.954 6.195 -3.728 1.00 81.94 89 TRP A CA 1
ATOM 702 C C . TRP A 1 89 ? 2.706 6.853 -2.577 1.00 81.94 89 TRP A C 1
ATOM 704 O O . TRP A 1 89 ? 2.118 7.637 -1.820 1.00 81.94 89 TRP A O 1
ATOM 714 N N . LEU A 1 90 ? 4.010 6.570 -2.490 1.00 78.06 90 LEU A N 1
ATOM 715 C CA . LEU A 1 90 ? 4.918 7.226 -1.546 1.00 78.06 90 LEU A CA 1
ATOM 716 C C . LEU A 1 90 ? 4.860 8.750 -1.727 1.00 78.06 90 LEU A C 1
ATOM 718 O O . LEU A 1 90 ? 4.489 9.488 -0.807 1.00 78.06 90 LEU A O 1
ATOM 722 N N . ASP A 1 91 ? 5.079 9.194 -2.965 1.00 75.88 91 ASP A N 1
ATOM 723 C CA . ASP A 1 91 ? 5.015 10.590 -3.370 1.00 75.88 91 ASP A CA 1
ATOM 724 C C . ASP A 1 91 ? 4.014 10.794 -4.510 1.00 75.88 91 ASP A C 1
ATOM 726 O O . ASP A 1 91 ? 3.789 9.923 -5.346 1.00 75.88 91 ASP A O 1
ATOM 730 N N . ASP A 1 92 ? 3.423 11.987 -4.575 1.00 70.00 92 ASP A N 1
ATOM 731 C CA . ASP A 1 92 ? 2.389 12.302 -5.571 1.00 70.00 92 ASP A CA 1
ATOM 732 C C . ASP A 1 92 ? 2.970 12.402 -7.002 1.00 70.00 92 ASP A C 1
ATOM 734 O O . ASP A 1 92 ? 2.227 12.492 -7.975 1.00 70.00 92 ASP A O 1
ATOM 738 N N . ASN A 1 93 ? 4.300 12.392 -7.136 1.00 69.06 93 ASN A N 1
ATOM 739 C CA . ASN A 1 93 ? 5.052 12.482 -8.387 1.00 69.06 93 ASN A CA 1
ATOM 740 C C . ASN A 1 93 ? 5.962 11.263 -8.644 1.00 69.06 93 ASN A C 1
ATOM 742 O O . ASN A 1 93 ? 6.893 11.370 -9.445 1.00 69.06 93 ASN A O 1
ATOM 746 N N . SER A 1 94 ? 5.732 10.132 -7.965 1.00 70.44 94 SER A N 1
ATOM 747 C CA . SER A 1 94 ? 6.448 8.880 -8.242 1.00 70.44 94 SER A CA 1
ATOM 748 C C . SER A 1 94 ? 6.274 8.445 -9.708 1.00 70.44 94 SER A C 1
ATOM 750 O O . SER A 1 94 ? 5.266 8.751 -10.345 1.00 70.44 94 SER A O 1
ATOM 752 N N . ALA A 1 95 ? 7.253 7.727 -10.265 1.00 62.19 95 ALA A N 1
ATOM 753 C CA . ALA A 1 95 ? 7.152 7.199 -11.627 1.00 62.19 95 ALA A CA 1
ATOM 754 C C . ALA A 1 95 ? 5.928 6.271 -11.753 1.00 62.19 95 ALA A C 1
ATOM 756 O O . ALA A 1 95 ? 5.718 5.409 -10.905 1.00 62.19 95 ALA A O 1
ATOM 757 N N . GLY A 1 96 ? 5.100 6.476 -12.782 1.00 63.69 96 GLY A N 1
ATOM 758 C CA . GLY A 1 96 ? 3.826 5.762 -12.947 1.00 63.69 96 GLY A CA 1
ATOM 759 C C . GLY A 1 96 ? 2.659 6.293 -12.111 1.00 63.69 96 GLY A C 1
ATOM 760 O O . GLY A 1 96 ? 1.520 5.900 -12.357 1.00 63.69 96 GLY A O 1
ATOM 761 N N . CYS A 1 97 ? 2.894 7.250 -11.207 1.00 62.62 97 CYS A N 1
ATOM 762 C CA . CYS A 1 97 ? 1.821 8.007 -10.577 1.00 62.62 97 CYS A CA 1
ATOM 763 C C . CYS A 1 97 ? 1.174 8.914 -11.634 1.00 62.62 97 CYS A C 1
ATOM 765 O O . CYS A 1 97 ? 1.693 9.980 -11.972 1.00 62.62 97 CYS A O 1
ATOM 767 N N . SER A 1 98 ? 0.041 8.491 -12.190 1.00 57.50 98 SER A N 1
ATOM 768 C CA . SER A 1 98 ? -0.863 9.400 -12.887 1.00 57.50 98 SER A CA 1
ATOM 769 C C . SER A 1 98 ? -1.926 9.893 -11.905 1.00 57.50 98 SER A C 1
ATOM 771 O O . SER A 1 98 ? -2.350 9.161 -11.009 1.00 57.50 98 SER A O 1
ATOM 773 N N . VAL A 1 99 ? -2.374 11.143 -12.072 1.00 50.47 99 VAL A N 1
ATOM 774 C CA . VAL A 1 99 ? -3.507 11.690 -11.298 1.00 50.47 99 VAL A CA 1
ATOM 775 C C . VAL A 1 99 ? -4.731 10.780 -11.442 1.00 50.47 99 VAL A C 1
ATOM 777 O O . VAL A 1 99 ? -5.446 10.558 -10.476 1.00 50.47 99 VAL A O 1
ATOM 780 N N . GLU A 1 100 ? -4.901 10.179 -12.623 1.00 48.94 100 GLU A N 1
ATOM 781 C CA . GLU A 1 100 ? -5.940 9.187 -12.895 1.00 48.94 100 GLU A CA 1
ATOM 782 C C . GLU A 1 100 ? -5.678 7.861 -12.154 1.00 48.94 100 GLU A C 1
ATOM 784 O O . GLU A 1 100 ? -6.596 7.314 -11.569 1.00 48.94 100 GLU A O 1
ATOM 789 N N . GLY A 1 101 ? -4.435 7.373 -12.074 1.00 49.47 101 GLY A N 1
ATOM 790 C CA . GLY A 1 101 ? -4.051 6.117 -11.411 1.00 49.47 101 GLY A CA 1
ATOM 791 C C . GLY A 1 101 ? -4.146 6.136 -9.881 1.00 49.47 101 GLY A C 1
ATOM 792 O O . GLY A 1 101 ? -4.313 5.084 -9.266 1.00 49.47 101 GLY A O 1
ATOM 793 N N . LEU A 1 102 ? -4.087 7.323 -9.271 1.00 44.72 102 LEU A N 1
ATOM 794 C CA . LEU A 1 102 ? -4.439 7.563 -7.864 1.00 44.72 102 LEU A CA 1
ATOM 795 C C . LEU A 1 102 ? -5.942 7.367 -7.589 1.00 44.72 102 LEU A C 1
ATOM 797 O O . LEU A 1 102 ? -6.320 7.033 -6.467 1.00 44.72 102 LEU A O 1
ATOM 801 N N . GLU A 1 103 ? -6.776 7.588 -8.606 1.00 44.00 103 GLU A N 1
ATOM 802 C CA . GLU A 1 103 ? -8.244 7.547 -8.558 1.00 44.00 103 GLU A CA 1
ATOM 803 C C . GLU A 1 103 ? -8.822 6.312 -9.285 1.00 44.00 103 GLU A C 1
ATOM 805 O O . GLU A 1 103 ? -10.029 6.061 -9.248 1.00 44.00 103 GLU A O 1
ATOM 810 N N . SER A 1 104 ? -7.967 5.511 -9.928 1.00 49.88 104 SER A N 1
ATOM 811 C CA . SER A 1 104 ? -8.368 4.344 -10.705 1.00 49.88 104 SER A CA 1
ATOM 812 C C . SER A 1 104 ? -8.764 3.185 -9.801 1.00 49.88 104 SER A C 1
ATOM 814 O O . SER A 1 104 ? -7.955 2.618 -9.065 1.00 49.88 104 SER A O 1
ATOM 816 N N . VAL A 1 105 ? -10.030 2.795 -9.914 1.00 55.69 105 VAL A N 1
ATOM 817 C CA . VAL A 1 105 ? -10.540 1.530 -9.394 1.00 55.69 105 VAL A CA 1
ATOM 818 C C . VAL A 1 105 ? -10.306 0.465 -10.442 1.00 55.69 105 VAL A C 1
ATOM 820 O O . VAL A 1 105 ? -10.867 0.515 -11.536 1.00 55.69 105 VAL A O 1
ATOM 823 N N . TYR A 1 106 ? -9.513 -0.526 -10.079 1.00 64.56 106 TYR A N 1
ATOM 824 C CA . TYR A 1 106 ? -9.257 -1.670 -10.935 1.00 64.56 106 TYR A CA 1
ATOM 825 C C . TYR A 1 106 ? -10.096 -2.848 -10.454 1.00 64.56 106 TYR A C 1
ATOM 827 O O . TYR A 1 106 ? -10.150 -3.117 -9.257 1.00 64.56 106 TYR A O 1
ATOM 835 N N . GLU A 1 107 ? -10.765 -3.539 -11.375 1.00 63.53 107 GLU A N 1
ATOM 836 C CA . GLU A 1 107 ? -11.459 -4.798 -11.100 1.00 63.53 107 GLU A CA 1
ATOM 837 C C . GLU A 1 107 ? -10.667 -5.931 -11.752 1.00 63.53 107 GLU A C 1
ATOM 839 O O . GLU A 1 107 ? -10.460 -5.941 -12.966 1.00 63.53 107 GLU A O 1
ATOM 844 N N . CYS A 1 108 ? -10.229 -6.890 -10.945 1.00 66.56 108 CYS A N 1
ATOM 845 C CA . CYS A 1 108 ? -9.575 -8.104 -11.417 1.00 66.56 108 CYS A CA 1
ATOM 846 C C . CYS A 1 108 ? -10.243 -9.340 -10.806 1.00 66.56 108 CYS A C 1
ATOM 848 O O . CYS A 1 108 ? -11.018 -9.247 -9.846 1.00 66.56 108 CYS A O 1
ATOM 850 N N . TYR A 1 109 ? -9.969 -10.517 -11.373 1.00 66.31 109 TYR A N 1
ATOM 851 C CA . TYR A 1 109 ? -10.279 -11.755 -10.660 1.00 66.31 109 TYR A CA 1
ATOM 852 C C . TYR A 1 109 ? -9.490 -11.801 -9.355 1.00 66.31 109 TYR A C 1
ATOM 854 O O . TYR A 1 109 ? -8.430 -11.186 -9.263 1.00 66.31 109 TYR A O 1
ATOM 862 N N . ALA A 1 110 ? -10.028 -12.510 -8.360 1.00 64.75 110 ALA A N 1
ATOM 863 C CA . ALA A 1 110 ? -9.338 -12.714 -7.093 1.00 64.75 110 ALA A CA 1
ATOM 864 C C . ALA A 1 110 ? -7.871 -13.103 -7.348 1.00 64.75 110 ALA A C 1
ATOM 866 O O . ALA A 1 110 ? -7.599 -14.004 -8.145 1.00 64.75 110 ALA A O 1
ATOM 867 N N . LEU A 1 111 ? -6.958 -12.348 -6.737 1.00 70.00 111 LEU A N 1
ATOM 868 C CA . LEU A 1 111 ? -5.524 -12.519 -6.913 1.00 70.00 111 LEU A CA 1
ATOM 869 C C . LEU A 1 111 ? -5.044 -13.616 -5.964 1.00 70.00 111 LEU A C 1
ATOM 871 O O . LEU A 1 111 ? -5.383 -13.614 -4.782 1.00 70.00 111 LEU A O 1
ATOM 875 N N . ASP A 1 112 ? -4.250 -14.544 -6.487 1.00 76.81 112 ASP A N 1
ATOM 876 C CA . ASP A 1 112 ? -3.531 -15.502 -5.654 1.00 76.81 112 ASP A CA 1
ATOM 877 C C . ASP A 1 112 ? -2.240 -14.833 -5.166 1.00 76.81 112 ASP A C 1
ATOM 879 O O . ASP A 1 112 ? -1.290 -14.656 -5.933 1.00 76.81 112 ASP A O 1
ATOM 883 N N . HIS A 1 113 ? -2.218 -14.439 -3.893 1.00 84.50 113 HIS A N 1
ATOM 884 C CA . HIS A 1 113 ? -1.020 -13.900 -3.249 1.00 84.50 113 HIS A CA 1
ATOM 885 C C . HIS A 1 113 ? -0.021 -15.003 -2.907 1.00 84.50 113 HIS A C 1
ATOM 887 O O . HIS A 1 113 ? -0.394 -16.152 -2.657 1.00 84.50 113 HIS A O 1
ATOM 893 N N . SER A 1 114 ? 1.259 -14.634 -2.836 1.00 83.00 114 SER A N 1
ATOM 894 C CA . SER A 1 114 ? 2.304 -15.535 -2.340 1.00 83.00 114 SER A CA 1
ATOM 895 C C . SER A 1 114 ? 1.991 -16.015 -0.916 1.00 83.00 114 SER A C 1
ATOM 897 O O . SER A 1 114 ? 1.658 -15.207 -0.050 1.00 83.00 114 SER A O 1
ATOM 899 N N . GLU A 1 115 ? 2.166 -17.313 -0.641 1.00 81.44 115 GLU A N 1
ATOM 900 C CA . GLU A 1 115 ? 2.066 -17.862 0.725 1.00 81.44 115 GLU A CA 1
ATOM 901 C C . GLU A 1 115 ? 3.135 -17.276 1.665 1.00 81.44 115 GLU A C 1
ATOM 903 O O . GLU A 1 115 ? 2.937 -17.232 2.878 1.00 81.44 115 GLU A O 1
ATOM 908 N N . ASP A 1 116 ? 4.240 -16.785 1.096 1.00 84.88 116 ASP A N 1
ATOM 909 C CA . ASP A 1 116 ? 5.349 -16.145 1.807 1.00 84.88 116 ASP A CA 1
ATOM 910 C C . ASP A 1 116 ? 5.187 -14.613 1.906 1.00 84.88 116 ASP A C 1
ATOM 912 O O . ASP A 1 116 ? 6.134 -13.911 2.267 1.00 84.88 116 ASP A O 1
ATOM 916 N N . LEU A 1 117 ? 4.021 -14.059 1.549 1.00 89.25 117 LEU A N 1
ATOM 917 C CA . LEU A 1 117 ? 3.768 -12.625 1.677 1.00 89.25 117 LEU A CA 1
ATOM 918 C C . LEU A 1 117 ? 3.752 -12.233 3.160 1.00 89.25 117 LEU A C 1
ATOM 920 O O . LEU A 1 117 ? 2.887 -12.664 3.923 1.00 89.25 117 LEU A O 1
ATOM 924 N N . THR A 1 118 ? 4.702 -11.392 3.564 1.00 93.19 118 THR A N 1
ATOM 925 C CA . THR A 1 118 ? 4.818 -10.920 4.950 1.00 93.19 118 THR A CA 1
ATOM 926 C C . THR A 1 118 ? 5.019 -9.417 5.016 1.00 93.19 118 THR A C 1
ATOM 928 O O . THR A 1 118 ? 5.611 -8.818 4.115 1.00 93.19 118 THR A O 1
ATOM 931 N N . LEU A 1 119 ? 4.559 -8.808 6.106 1.00 95.50 119 LEU A N 1
ATOM 932 C CA . LEU A 1 119 ? 4.781 -7.400 6.398 1.00 95.50 119 LEU A CA 1
ATOM 933 C C . LEU A 1 119 ? 5.990 -7.248 7.328 1.00 95.50 119 LEU A C 1
ATOM 935 O O . LEU A 1 119 ? 5.891 -7.451 8.537 1.00 95.50 119 LEU A O 1
ATOM 939 N N . ASP A 1 120 ? 7.141 -6.888 6.766 1.00 94.38 120 ASP A N 1
ATOM 940 C CA . ASP A 1 120 ? 8.344 -6.600 7.547 1.00 94.38 120 ASP A CA 1
ATOM 941 C C . ASP A 1 120 ? 8.285 -5.212 8.213 1.00 94.38 120 ASP A C 1
ATOM 943 O O . ASP A 1 120 ? 7.467 -4.362 7.859 1.00 94.38 120 ASP A O 1
ATOM 947 N N . SER A 1 121 ? 9.177 -4.951 9.175 1.00 94.00 121 SER A N 1
ATOM 948 C CA . SER A 1 121 ? 9.180 -3.691 9.932 1.00 94.00 121 SER A CA 1
ATOM 949 C C . SER A 1 121 ? 9.410 -2.445 9.071 1.00 94.00 121 SER A C 1
ATOM 951 O O . SER A 1 121 ? 8.822 -1.408 9.360 1.00 94.00 121 SER A O 1
ATOM 953 N N . SER A 1 122 ? 10.236 -2.511 8.021 1.00 93.56 122 SER A N 1
ATOM 954 C CA . SER A 1 122 ? 10.461 -1.351 7.148 1.00 93.56 122 SER A CA 1
ATOM 955 C C . SER A 1 122 ? 9.218 -1.059 6.316 1.00 93.56 122 SER A C 1
ATOM 957 O O . SER A 1 122 ? 8.809 0.093 6.198 1.00 93.56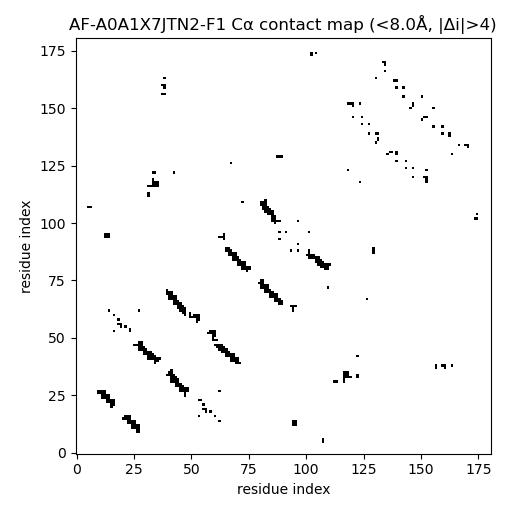 122 SER A O 1
ATOM 959 N N . SER A 1 123 ? 8.593 -2.100 5.770 1.00 95.31 123 SER A N 1
ATOM 960 C CA . SER A 1 123 ? 7.351 -1.967 5.007 1.00 95.31 123 SER A CA 1
ATOM 961 C C . SER A 1 123 ? 6.177 -1.537 5.896 1.00 95.31 123 SER A C 1
ATOM 963 O O . SER A 1 123 ? 5.368 -0.710 5.485 1.00 95.31 123 SER A O 1
ATOM 965 N N . ALA A 1 124 ? 6.102 -2.015 7.141 1.00 95.81 124 ALA A N 1
ATOM 966 C CA . ALA A 1 124 ? 5.101 -1.573 8.111 1.00 95.81 124 ALA A CA 1
ATOM 967 C C . ALA A 1 124 ? 5.236 -0.078 8.439 1.00 95.81 124 ALA A C 1
ATOM 969 O O . ALA A 1 124 ? 4.228 0.622 8.506 1.00 95.81 124 ALA A O 1
ATOM 970 N N . GLN A 1 125 ? 6.467 0.417 8.606 1.00 95.44 125 GLN A N 1
ATOM 971 C CA . GLN A 1 125 ? 6.747 1.840 8.821 1.00 95.44 125 GLN A CA 1
ATOM 972 C C . GLN A 1 125 ? 6.222 2.677 7.647 1.00 95.44 125 GLN A C 1
ATOM 974 O O . GLN A 1 125 ? 5.474 3.628 7.851 1.00 95.44 125 GLN A O 1
ATOM 979 N N . GLU A 1 126 ? 6.549 2.265 6.421 1.00 94.94 126 GLU A N 1
ATOM 980 C CA . GLU A 1 126 ? 6.110 2.936 5.195 1.00 94.94 126 GLU A CA 1
ATOM 981 C C . GLU A 1 126 ? 4.578 2.964 5.067 1.00 94.94 126 GLU A C 1
ATOM 983 O O . GLU A 1 126 ? 3.995 4.007 4.767 1.00 94.94 126 GLU A O 1
ATOM 988 N N . LEU A 1 127 ? 3.905 1.844 5.354 1.00 95.38 127 LEU A N 1
ATOM 989 C CA . LEU A 1 127 ? 2.444 1.778 5.341 1.00 95.38 127 LEU A CA 1
ATOM 990 C C . LEU A 1 127 ? 1.821 2.711 6.393 1.00 95.38 127 LEU A C 1
ATOM 992 O O . LEU A 1 127 ? 0.842 3.396 6.097 1.00 95.38 127 LEU A O 1
ATOM 996 N N . ILE A 1 128 ? 2.380 2.766 7.606 1.00 95.69 128 ILE A N 1
ATOM 997 C CA . ILE A 1 128 ? 1.913 3.667 8.671 1.00 95.69 128 ILE A CA 1
ATOM 998 C C . ILE A 1 128 ? 2.045 5.132 8.237 1.00 95.69 128 ILE A C 1
ATOM 1000 O O . ILE A 1 128 ? 1.089 5.898 8.386 1.00 95.69 128 ILE A O 1
ATOM 1004 N N . ASP A 1 129 ? 3.177 5.510 7.643 1.00 93.62 129 ASP A N 1
ATOM 1005 C CA . ASP A 1 129 ? 3.418 6.872 7.156 1.00 93.62 129 ASP A CA 1
ATOM 1006 C C . ASP A 1 129 ? 2.412 7.264 6.061 1.00 93.62 129 ASP A C 1
ATOM 1008 O O . ASP A 1 129 ? 1.842 8.363 6.080 1.00 93.62 129 ASP A O 1
ATOM 1012 N N . LEU A 1 130 ? 2.130 6.345 5.132 1.00 91.31 130 LEU A N 1
ATOM 1013 C CA . LEU A 1 130 ? 1.131 6.528 4.078 1.00 91.31 130 LEU A CA 1
ATOM 1014 C C . LEU A 1 130 ? -0.283 6.687 4.638 1.00 91.31 130 LEU A C 1
ATOM 1016 O O . LEU A 1 130 ? -1.019 7.597 4.235 1.00 91.31 130 LEU A O 1
ATOM 1020 N N . LEU A 1 131 ? -0.660 5.835 5.591 1.00 92.31 131 LEU A N 1
ATOM 1021 C CA . LEU A 1 131 ? -1.949 5.919 6.268 1.00 92.31 131 LEU A CA 1
ATOM 1022 C C . LEU A 1 131 ? -2.081 7.242 7.022 1.00 92.31 131 LEU A C 1
ATOM 1024 O O . LEU A 1 131 ? -3.124 7.887 6.922 1.00 92.31 131 LEU A O 1
ATOM 1028 N N . TYR A 1 132 ? -1.029 7.707 7.697 1.00 92.62 132 TYR A N 1
ATOM 1029 C CA . TYR A 1 132 ? -1.035 8.997 8.382 1.00 92.62 132 TYR A CA 1
ATOM 1030 C C . TYR A 1 132 ? -1.134 10.166 7.396 1.00 92.62 132 TYR A C 1
ATOM 1032 O O . TYR A 1 132 ? -1.920 11.090 7.612 1.00 92.62 132 TYR A O 1
ATOM 1040 N N . LYS A 1 133 ? -0.414 10.127 6.265 1.00 87.69 133 LYS A N 1
ATOM 1041 C CA . LYS A 1 133 ? -0.520 11.138 5.194 1.00 87.69 133 LYS A CA 1
ATOM 1042 C C . LYS A 1 133 ? -1.962 11.275 4.688 1.00 87.69 133 LYS A C 1
ATOM 1044 O O . LYS A 1 133 ? -2.398 12.403 4.440 1.00 87.69 133 LYS A O 1
ATOM 1049 N N . LYS A 1 134 ? -2.684 10.157 4.544 1.00 85.19 134 LYS A N 1
ATOM 1050 C CA . LYS A 1 134 ? -4.058 10.113 4.011 1.00 85.19 134 LYS A CA 1
ATOM 1051 C C . LYS A 1 134 ? -5.141 10.414 5.047 1.00 85.19 134 LYS A C 1
ATOM 1053 O O . LYS A 1 134 ? -6.039 11.193 4.751 1.00 85.19 134 LYS A O 1
ATOM 1058 N N . THR A 1 135 ? -5.055 9.832 6.238 1.00 88.50 135 THR A N 1
ATOM 1059 C CA . THR A 1 135 ? -6.104 9.917 7.275 1.00 88.50 135 THR A CA 1
ATOM 1060 C C . THR A 1 135 ? -5.865 11.038 8.283 1.00 88.50 135 THR A C 1
ATOM 1062 O O . THR A 1 135 ? -6.814 11.548 8.871 1.00 88.50 135 THR A O 1
ATOM 1065 N N . ARG A 1 136 ? -4.599 11.439 8.478 1.00 92.12 136 ARG A N 1
ATOM 1066 C CA . ARG A 1 136 ? -4.146 12.346 9.548 1.00 92.12 136 ARG A CA 1
ATOM 1067 C C . ARG A 1 136 ? -4.497 11.858 10.960 1.00 92.12 136 ARG A C 1
ATOM 1069 O O . ARG A 1 136 ? -4.586 12.672 11.874 1.00 92.12 136 ARG A O 1
ATOM 1076 N N . ASP A 1 137 ? -4.679 10.549 11.149 1.00 94.69 137 ASP A N 1
ATOM 1077 C CA . ASP A 1 137 ? -5.005 9.974 12.454 1.00 94.69 137 ASP A CA 1
ATOM 1078 C C . ASP A 1 137 ? -3.764 9.864 13.355 1.00 94.69 137 ASP A C 1
ATOM 1080 O O . ASP A 1 137 ? -2.862 9.060 13.119 1.00 94.69 137 ASP A O 1
ATOM 1084 N N . GLU A 1 138 ? -3.733 10.655 14.428 1.00 96.12 138 GLU A N 1
ATOM 1085 C CA . GLU A 1 138 ? -2.644 10.660 15.410 1.00 96.12 138 GLU A CA 1
ATOM 1086 C C . GLU A 1 138 ? -2.497 9.336 16.183 1.00 96.12 138 GLU A C 1
ATOM 1088 O O . GLU A 1 138 ? -1.439 9.089 16.760 1.00 96.12 138 GLU A O 1
ATOM 1093 N N . SER A 1 139 ? -3.501 8.449 16.178 1.00 95.88 139 SER A N 1
ATOM 1094 C CA . SER A 1 139 ? -3.398 7.108 16.776 1.00 95.88 139 SER A CA 1
ATOM 1095 C C . SER A 1 139 ? -2.410 6.187 16.053 1.00 95.88 139 SER A C 1
ATOM 1097 O O . SER A 1 139 ? -2.004 5.169 16.613 1.00 95.88 139 SER A O 1
ATOM 1099 N N . LEU A 1 140 ? -1.949 6.575 14.860 1.00 96.31 140 LEU A N 1
ATOM 1100 C CA . LEU A 1 140 ? -0.853 5.914 14.153 1.00 96.31 140 LEU A CA 1
ATOM 1101 C C . LEU A 1 140 ? 0.523 6.230 14.765 1.00 96.31 140 LEU A C 1
ATOM 1103 O O . LEU A 1 140 ? 1.414 5.385 14.703 1.00 96.31 140 LEU A O 1
ATOM 1107 N N . LEU A 1 141 ? 0.701 7.390 15.414 1.00 95.81 141 LEU A N 1
ATOM 1108 C CA . LEU A 1 141 ? 2.001 7.819 15.955 1.00 95.81 141 LEU A CA 1
ATOM 1109 C C . LEU A 1 141 ? 2.527 6.889 17.070 1.00 95.81 141 LEU A C 1
ATOM 1111 O O . LEU A 1 141 ? 3.705 6.532 17.036 1.00 95.81 141 LEU A O 1
ATOM 1115 N N . PRO A 1 142 ? 1.707 6.420 18.037 1.00 95.44 142 PRO A N 1
ATOM 1116 C CA . PRO A 1 142 ? 2.168 5.444 19.026 1.00 95.44 142 PRO A CA 1
ATOM 1117 C C . PRO A 1 142 ? 2.548 4.085 18.422 1.00 95.44 142 PRO A C 1
ATOM 1119 O O . PRO A 1 142 ? 3.432 3.406 18.950 1.00 95.44 142 PRO A O 1
ATOM 1122 N N . ILE A 1 143 ? 1.896 3.669 17.330 1.00 95.50 143 ILE A N 1
ATOM 1123 C CA . ILE A 1 143 ? 2.240 2.429 16.615 1.00 95.50 143 ILE A CA 1
ATOM 1124 C C .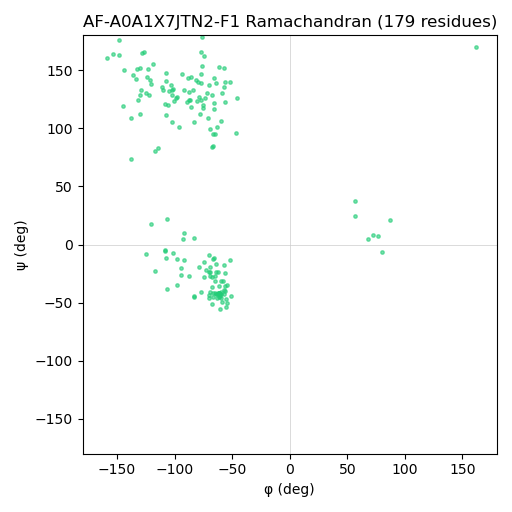 ILE A 1 143 ? 3.584 2.605 15.916 1.00 95.50 143 ILE A C 1
ATOM 1126 O O . ILE A 1 143 ? 4.465 1.756 16.049 1.00 95.50 143 ILE A O 1
ATOM 1130 N N . GLU A 1 144 ? 3.759 3.737 15.236 1.00 94.25 144 GLU A N 1
ATOM 1131 C CA . GLU A 1 144 ? 5.004 4.130 14.588 1.00 94.25 144 GLU A CA 1
ATOM 1132 C C . GLU A 1 144 ? 6.178 4.126 15.583 1.00 94.25 144 GLU A C 1
ATOM 1134 O O . GLU A 1 144 ? 7.235 3.552 15.314 1.00 94.25 144 GLU A O 1
ATOM 1139 N N . GLU A 1 145 ? 5.988 4.724 16.763 1.00 94.56 145 GLU A N 1
ATOM 1140 C CA . GLU A 1 145 ? 6.983 4.750 17.838 1.00 94.56 145 GLU A CA 1
ATOM 1141 C C . GLU A 1 145 ? 7.262 3.348 18.401 1.00 94.56 145 GLU A C 1
ATOM 1143 O O . GLU A 1 145 ? 8.418 2.984 18.626 1.00 94.56 145 GLU A O 1
ATOM 1148 N N . SER A 1 146 ? 6.225 2.527 18.588 1.00 94.38 146 SER A N 1
ATOM 1149 C CA . SER A 1 146 ? 6.373 1.141 19.050 1.00 94.38 146 SER A CA 1
ATOM 1150 C C . SER A 1 146 ? 7.204 0.308 18.073 1.00 94.38 146 SER A C 1
ATOM 1152 O O . SER A 1 146 ? 8.082 -0.446 18.504 1.00 94.38 146 SER A O 1
ATOM 1154 N N . LEU A 1 147 ? 6.977 0.480 16.769 1.00 94.31 147 LEU A N 1
ATOM 1155 C CA . LEU A 1 147 ? 7.728 -0.186 15.708 1.00 94.31 147 LEU A CA 1
ATOM 1156 C C . LEU A 1 147 ? 9.191 0.283 15.672 1.00 94.31 147 LEU A C 1
ATOM 1158 O O . LEU A 1 147 ? 10.099 -0.548 15.671 1.00 94.31 147 LEU A O 1
ATOM 1162 N N . LYS A 1 148 ? 9.437 1.600 15.766 1.00 93.69 148 LYS A N 1
ATOM 1163 C CA . LYS A 1 148 ? 10.794 2.180 15.868 1.00 93.69 148 LYS A CA 1
ATOM 1164 C C . LYS A 1 148 ? 11.574 1.661 17.078 1.00 93.69 148 LYS A C 1
ATOM 1166 O O . LYS A 1 148 ? 12.794 1.522 17.012 1.00 93.69 148 LYS A O 1
ATOM 1171 N N . ASN A 1 149 ? 10.877 1.343 18.168 1.00 94.25 149 ASN A N 1
ATOM 1172 C CA . ASN A 1 149 ? 11.459 0.775 19.384 1.00 94.25 149 ASN A CA 1
ATOM 1173 C C . ASN A 1 149 ? 11.662 -0.754 19.325 1.00 94.25 149 ASN A C 1
ATOM 1175 O O . ASN A 1 149 ? 12.068 -1.352 20.323 1.00 94.25 149 ASN A O 1
ATOM 1179 N N . GLY A 1 150 ? 11.419 -1.388 18.173 1.00 91.88 150 GLY A N 1
ATOM 1180 C CA . GLY A 1 150 ? 11.678 -2.810 17.944 1.00 91.88 150 GLY A CA 1
ATOM 1181 C C . GLY A 1 150 ? 10.532 -3.737 18.344 1.00 91.88 150 GLY A C 1
ATOM 1182 O O . GLY A 1 150 ? 10.773 -4.920 18.590 1.00 91.88 150 GLY A O 1
ATOM 1183 N N . SER A 1 151 ? 9.302 -3.222 18.438 1.00 93.50 151 SER A N 1
ATOM 1184 C CA . SER A 1 151 ? 8.126 -4.084 18.590 1.00 93.50 151 SER A CA 1
ATOM 1185 C C . SER A 1 151 ? 7.925 -4.937 17.341 1.00 93.50 151 SER A C 1
ATOM 1187 O O . SER A 1 151 ? 8.149 -4.485 16.219 1.00 93.50 151 SER A O 1
ATOM 1189 N N . ASP A 1 152 ? 7.481 -6.172 17.548 1.00 94.69 152 ASP A N 1
ATOM 1190 C CA . ASP A 1 152 ? 7.187 -7.104 16.467 1.00 94.69 152 ASP A CA 1
ATOM 1191 C C . ASP A 1 152 ? 5.938 -6.672 15.685 1.00 94.69 152 ASP A C 1
ATOM 1193 O O . ASP A 1 152 ? 4.930 -6.289 16.288 1.00 94.69 152 ASP A O 1
ATOM 1197 N N . VAL A 1 153 ? 5.987 -6.756 14.354 1.00 95.12 153 VAL A N 1
ATOM 1198 C CA . VAL A 1 153 ? 4.898 -6.289 13.478 1.00 95.12 153 VAL A CA 1
ATOM 1199 C C . VAL A 1 153 ? 3.606 -7.050 13.763 1.00 95.12 153 VAL A C 1
ATOM 1201 O O . VAL A 1 153 ? 2.555 -6.427 13.905 1.00 95.12 153 VAL A O 1
ATOM 1204 N N . GLU A 1 154 ? 3.680 -8.371 13.955 1.00 95.62 154 GLU A N 1
ATOM 1205 C CA . GLU A 1 154 ? 2.509 -9.210 14.245 1.00 95.62 154 GLU A CA 1
ATOM 1206 C C . GLU A 1 154 ? 1.739 -8.738 15.479 1.00 95.62 154 GLU A C 1
ATOM 1208 O O . GLU A 1 154 ? 0.508 -8.784 15.517 1.00 95.62 154 GLU A O 1
ATOM 1213 N N . SER A 1 155 ? 2.454 -8.235 16.487 1.00 95.44 155 SER A N 1
ATOM 1214 C CA . SER A 1 155 ? 1.836 -7.731 17.713 1.00 95.44 155 SER A CA 1
ATOM 1215 C C . SER A 1 155 ? 1.039 -6.436 17.506 1.00 95.44 155 SER A C 1
ATOM 1217 O O . SER A 1 155 ? 0.120 -6.153 18.277 1.00 95.44 155 SER A O 1
ATOM 1219 N N . LEU A 1 156 ? 1.361 -5.671 16.458 1.00 95.25 156 LEU A N 1
ATOM 1220 C CA . LEU A 1 156 ? 0.754 -4.378 16.136 1.00 95.25 156 LEU A CA 1
ATOM 1221 C C . LEU A 1 156 ? -0.408 -4.490 15.138 1.00 95.25 156 LEU A C 1
ATOM 1223 O O . LEU A 1 156 ? -1.261 -3.602 15.099 1.00 95.25 156 LEU A O 1
ATOM 1227 N N . ILE A 1 157 ? -0.487 -5.587 14.374 1.00 95.75 157 ILE A N 1
ATOM 1228 C CA . ILE A 1 157 ? -1.530 -5.822 13.360 1.00 95.75 157 ILE A CA 1
ATOM 1229 C C . ILE A 1 157 ? -2.957 -5.617 13.885 1.00 95.75 157 ILE A C 1
ATOM 1231 O O . ILE A 1 157 ? -3.735 -4.968 13.185 1.00 95.75 157 ILE A O 1
ATOM 1235 N N . PRO A 1 158 ? -3.350 -6.104 15.081 1.00 96.00 158 PRO A N 1
ATOM 1236 C CA . PRO A 1 158 ? -4.713 -5.904 15.570 1.00 96.00 158 PRO A CA 1
ATOM 1237 C C . PRO A 1 158 ? -5.093 -4.426 15.721 1.00 96.00 158 PRO A C 1
ATOM 1239 O O . PRO A 1 158 ? -6.206 -4.037 15.369 1.00 96.00 158 PRO A O 1
ATOM 1242 N N . GLU A 1 159 ? -4.171 -3.602 16.219 1.00 95.88 159 GLU A N 1
ATOM 1243 C CA . GLU A 1 159 ? -4.421 -2.176 16.428 1.00 95.88 159 GLU A CA 1
ATOM 1244 C C . GLU A 1 159 ? -4.356 -1.402 15.109 1.00 95.88 159 GLU A C 1
ATOM 1246 O O . GLU A 1 159 ? -5.227 -0.576 14.837 1.00 95.88 159 GLU A O 1
ATOM 1251 N N . LEU A 1 160 ? -3.396 -1.735 14.241 1.00 95.75 160 LEU A N 1
ATOM 1252 C CA . LEU A 1 160 ? -3.313 -1.163 12.898 1.00 95.75 160 LEU A CA 1
ATOM 1253 C C . LEU A 1 160 ? -4.586 -1.461 12.092 1.00 95.75 160 LEU A C 1
ATOM 1255 O O . LEU A 1 160 ? -5.156 -0.560 11.479 1.00 95.75 160 LEU A O 1
ATOM 1259 N N . LYS A 1 161 ? -5.096 -2.696 12.175 1.00 95.62 161 LYS A N 1
ATOM 1260 C CA . LYS A 1 161 ? -6.376 -3.084 11.579 1.00 95.62 161 LYS A CA 1
ATOM 1261 C C . LYS A 1 161 ? -7.533 -2.257 12.129 1.00 95.62 161 LYS A C 1
ATOM 1263 O O . LYS A 1 161 ? -8.349 -1.774 11.353 1.00 95.62 161 LYS A O 1
ATOM 1268 N N . ARG A 1 162 ? -7.604 -2.077 13.452 1.00 96.00 162 ARG A N 1
ATOM 1269 C CA . ARG A 1 162 ? -8.662 -1.287 14.098 1.00 96.00 162 ARG A CA 1
ATOM 1270 C C . ARG A 1 162 ? -8.701 0.146 13.565 1.00 96.00 162 ARG A C 1
ATOM 1272 O O . ARG A 1 162 ? -9.789 0.667 13.334 1.00 96.00 162 ARG A O 1
ATOM 1279 N N . ILE A 1 163 ? -7.538 0.772 13.380 1.00 94.81 163 ILE A N 1
ATOM 1280 C CA . ILE A 1 163 ? -7.437 2.129 12.828 1.00 94.81 163 ILE A CA 1
ATOM 1281 C C . ILE A 1 163 ? -7.868 2.132 11.362 1.00 94.81 163 ILE A C 1
ATOM 1283 O O . ILE A 1 163 ? -8.751 2.905 10.999 1.00 94.81 163 ILE A O 1
ATOM 1287 N N . ILE A 1 164 ? -7.316 1.234 10.541 1.00 92.81 164 ILE A N 1
ATOM 1288 C CA . ILE A 1 164 ? -7.662 1.112 9.116 1.00 92.81 164 ILE A CA 1
ATOM 1289 C C . ILE A 1 164 ? -9.174 0.939 8.928 1.00 92.81 164 ILE A C 1
ATOM 1291 O O . ILE A 1 164 ? -9.781 1.686 8.165 1.00 92.81 164 ILE A O 1
ATOM 1295 N N . ASP A 1 165 ? -9.787 0.005 9.660 1.00 91.50 165 ASP A N 1
ATOM 1296 C CA . ASP A 1 165 ? -11.222 -0.276 9.580 1.00 91.50 165 ASP A CA 1
ATOM 1297 C C . ASP A 1 165 ? -12.069 0.927 10.058 1.00 91.50 165 ASP A C 1
ATOM 1299 O O . ASP A 1 165 ? -13.207 1.091 9.623 1.00 91.50 165 ASP A O 1
ATOM 1303 N N . SER A 1 166 ? -11.543 1.788 10.942 1.00 93.19 166 SER A N 1
ATOM 1304 C CA . SER A 1 166 ? -12.247 2.997 11.409 1.00 93.19 166 SER A CA 1
ATOM 1305 C C . SER A 1 166 ? -12.210 4.166 10.424 1.00 93.19 166 SER A C 1
ATOM 1307 O O . SER A 1 166 ? -13.059 5.046 10.519 1.00 93.19 166 SER A O 1
ATOM 1309 N N . HIS A 1 167 ? -11.266 4.140 9.478 1.00 89.38 167 HIS A N 1
ATOM 1310 C CA . HIS A 1 167 ? -11.144 5.094 8.369 1.00 89.38 167 HIS A CA 1
ATOM 1311 C C . HIS A 1 167 ? -11.565 4.465 7.049 1.00 89.38 167 HIS A C 1
ATOM 1313 O O . HIS A 1 167 ? -11.127 4.897 5.983 1.00 89.38 167 HIS A O 1
ATOM 1319 N N . ASP A 1 168 ? -12.370 3.404 7.097 1.00 84.62 168 ASP A N 1
ATOM 1320 C CA . ASP A 1 168 ? -12.836 2.742 5.889 1.00 84.62 168 ASP A CA 1
ATOM 1321 C C . ASP A 1 168 ? -13.562 3.717 4.977 1.00 84.62 168 ASP A C 1
ATOM 1323 O O . ASP A 1 168 ? -13.353 3.650 3.778 1.00 84.62 168 ASP A O 1
ATOM 1327 N N . ASP A 1 169 ? -14.353 4.629 5.535 1.00 77.75 169 ASP A N 1
ATOM 1328 C CA . ASP A 1 169 ? -14.977 5.729 4.812 1.00 77.75 169 ASP A CA 1
ATOM 1329 C C . ASP A 1 169 ? -13.928 6.631 4.172 1.00 77.75 169 ASP A C 1
ATOM 1331 O O . ASP A 1 169 ? -13.931 6.720 2.969 1.00 77.75 169 ASP A O 1
ATOM 1335 N N . VAL A 1 170 ? -12.951 7.200 4.878 1.00 79.81 170 VAL A N 1
ATOM 1336 C CA . VAL A 1 170 ? -11.935 8.094 4.276 1.00 79.81 170 VAL A CA 1
ATOM 1337 C C . VAL A 1 170 ? -11.095 7.385 3.210 1.00 79.81 170 VAL A C 1
ATOM 1339 O O . VAL A 1 170 ? -10.815 7.931 2.140 1.00 79.81 170 VAL A O 1
ATOM 1342 N N . LEU A 1 171 ? -10.709 6.144 3.488 1.00 77.75 171 LEU A N 1
ATOM 1343 C CA . LEU A 1 171 ? -9.941 5.302 2.581 1.00 77.75 171 LEU A CA 1
ATOM 1344 C C . LEU A 1 171 ? -10.804 4.770 1.419 1.00 77.75 171 LEU A C 1
ATOM 1346 O O . LEU A 1 171 ? -10.242 4.309 0.432 1.00 77.75 171 LEU A O 1
ATOM 1350 N N . LYS A 1 172 ? -12.140 4.848 1.509 1.00 71.94 172 LYS A N 1
ATOM 1351 C CA . LYS A 1 172 ? -13.101 4.550 0.432 1.00 71.94 172 LYS A CA 1
ATOM 1352 C C . LYS A 1 172 ? -13.779 5.799 -0.146 1.00 71.94 172 LYS A C 1
ATOM 1354 O O . LYS A 1 172 ? -14.406 5.686 -1.182 1.00 71.94 172 LYS A O 1
ATOM 1359 N N . ASP A 1 173 ? -13.690 6.987 0.434 1.00 58.56 173 ASP A N 1
ATOM 1360 C CA . ASP A 1 173 ? -14.495 8.168 0.069 1.00 58.56 173 ASP A CA 1
ATOM 1361 C C . ASP A 1 173 ? -13.821 8.947 -1.053 1.00 58.56 173 ASP A C 1
ATOM 1363 O O . ASP A 1 173 ? -14.500 9.513 -1.907 1.00 58.56 173 ASP A O 1
ATOM 1367 N N . ALA A 1 174 ? -12.491 8.849 -1.153 1.00 51.88 174 ALA A N 1
ATOM 1368 C CA . ALA A 1 174 ? -11.792 9.113 -2.410 1.00 51.88 174 ALA A CA 1
ATOM 1369 C C . ALA A 1 174 ? -12.310 8.216 -3.566 1.00 51.88 174 ALA A C 1
ATOM 1371 O O . ALA A 1 174 ? -12.115 8.541 -4.730 1.00 51.88 174 ALA A O 1
ATOM 1372 N N . TYR A 1 175 ? -13.004 7.115 -3.245 1.00 50.56 175 TYR A N 1
ATOM 1373 C CA . TYR A 1 175 ? -13.503 6.071 -4.145 1.00 50.56 175 TYR A CA 1
ATOM 1374 C C . TYR A 1 175 ? -15.039 6.113 -4.376 1.00 50.56 175 TYR A C 1
ATOM 1376 O O . TYR A 1 175 ? -15.491 5.925 -5.506 1.00 50.56 175 TYR A O 1
ATOM 1384 N N . LEU A 1 176 ? -15.873 6.417 -3.369 1.00 47.66 176 LEU A N 1
ATOM 1385 C CA . LEU A 1 176 ? -17.348 6.369 -3.464 1.00 47.66 176 LEU A CA 1
ATOM 1386 C C . LEU A 1 176 ? -17.952 7.508 -4.299 1.00 47.66 176 LEU A C 1
ATOM 1388 O O . LEU A 1 176 ? -19.052 7.363 -4.831 1.00 47.66 176 LEU A O 1
ATOM 1392 N N . ALA A 1 177 ? -17.233 8.619 -4.476 1.00 48.53 177 ALA A N 1
ATOM 1393 C CA . ALA A 1 177 ? -17.673 9.705 -5.353 1.00 48.53 177 ALA A CA 1
ATOM 1394 C C . ALA A 1 177 ? -17.754 9.288 -6.839 1.00 48.53 177 ALA A C 1
ATOM 1396 O O . ALA A 1 177 ? -18.511 9.891 -7.602 1.00 48.53 177 ALA A O 1
ATOM 1397 N N . HIS A 1 178 ? -17.012 8.250 -7.245 1.00 44.44 178 HIS A N 1
ATOM 1398 C CA . HIS A 1 178 ? -16.928 7.788 -8.635 1.00 44.44 178 HIS A CA 1
ATOM 1399 C C . HIS A 1 178 ? -17.838 6.592 -8.959 1.00 44.44 178 HIS A C 1
ATOM 1401 O O . HIS A 1 178 ? -18.082 6.319 -10.134 1.00 44.44 178 HIS A O 1
ATOM 1407 N N . PHE A 1 179 ? -18.400 5.926 -7.943 1.00 46.56 179 PHE A N 1
ATOM 1408 C CA . PHE A 1 179 ? -19.335 4.806 -8.098 1.00 46.56 179 PHE A CA 1
ATOM 1409 C C . PHE A 1 179 ? -20.493 4.920 -7.094 1.00 46.56 179 PHE A C 1
ATOM 1411 O O . PHE A 1 179 ? -20.517 4.181 -6.109 1.00 46.56 179 PHE A O 1
ATOM 1418 N N . PRO A 1 180 ? -21.450 5.845 -7.307 1.00 49.91 180 PRO A N 1
ATOM 1419 C CA . PRO A 1 180 ? -22.686 5.835 -6.537 1.00 49.91 180 PRO A CA 1
ATOM 1420 C C . PRO A 1 180 ? -23.468 4.548 -6.839 1.00 49.91 180 PRO A C 1
ATOM 1422 O O . PRO A 1 180 ? -23.51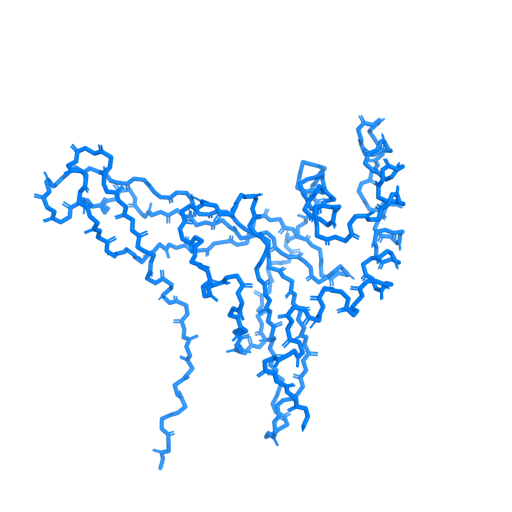0 4.116 -7.994 1.00 49.91 180 PRO A O 1
ATOM 1425 N N . ASP A 1 181 ? -24.054 3.955 -5.796 1.00 50.09 181 ASP A N 1
ATOM 1426 C CA . ASP A 1 181 ? -24.951 2.789 -5.883 1.00 50.09 181 ASP A CA 1
ATOM 1427 C C . ASP A 1 181 ? -26.050 2.931 -6.958 1.00 50.09 181 ASP A C 1
ATOM 1429 O O . ASP A 1 181 ? -26.619 4.043 -7.110 1.00 50.09 181 ASP A O 1
#

Secondary structure (DSSP, 8-state):
------------EEEE-TTT--EEEE-PEEEEEEEETTTTEEEEEEE--TT-B-TTT--B---EEEEEEEEEEEE-TTS-EEEEEEEEESSTTSTT--TTTTTPPEEEE-----TT----HHHHHHHHHHHHHHH--TTHHHHHHHHHTT--HHHHHHHHHHHHHHTHHHHHHHHHTT---

Solvent-accessible surface area (backbone atoms only — not comparable to full-atom values): 10864 Å² total; per-residue (Å²): 134,80,82,80,80,72,76,70,90,62,64,64,32,66,40,67,38,89,87,80,68,49,75,47,74,42,71,52,51,75,43,81,76,30,20,40,78,91,67,29,35,38,30,39,40,26,45,44,61,91,80,48,46,39,94,86,79,65,46,75,53,87,49,76,33,64,36,34,36,41,59,44,82,46,64,48,99,86,69,46,64,28,28,35,35,42,50,49,60,86,47,92,77,40,68,61,54,39,84,61,52,59,62,41,77,47,74,40,66,66,76,87,73,65,92,81,58,42,56,49,68,69,58,48,50,53,51,50,52,52,49,32,73,74,69,66,48,69,79,50,53,62,53,52,51,43,46,76,72,68,49,60,53,79,78,43,46,68,58,53,34,54,54,52,64,71,38,43,60,68,78,35,50,80,50,45,79,80,59,73,132

Foldseek 3Di:
DDPPPFPDDQLQFWDQDPPPRDTDTDRWDKDFDADDVLLQKTKIWTWHPQCDADPVPRHTDTAIAIWMKRWDWDADPVRAIWIWIAIQDLDCPHGRNDPVNNLDIHIHHDDDHDPPHHHDLVNVLSVLVSCCVQVVDPLSVVVNVCSVVPDDPVVCSVVSSVVSVVCVCSNCVSPCVVPPD